Protein AF-A0A7R9AQ95-F1 (afdb_monomer_lite)

InterPro domains:
  IPR021841 Vacuolar protein 14, C-terminal Fig4-binding domain [PF11916] (33-156)
  IPR026825 Vacuole morphology and inheritance protein 14 [PTHR16023] (34-204)

Structure (mmCIF, N/CA/C/O backbone):
data_AF-A0A7R9AQ95-F1
#
_entry.id   AF-A0A7R9AQ95-F1
#
loop_
_atom_site.group_PDB
_atom_site.id
_atom_site.type_symbol
_atom_site.label_atom_id
_atom_site.label_alt_id
_atom_site.label_comp_id
_atom_site.label_asym_id
_atom_site.label_entity_id
_atom_site.label_seq_id
_atom_site.pdbx_PDB_ins_code
_atom_site.Cartn_x
_atom_site.Cartn_y
_atom_site.Cartn_z
_atom_site.occupancy
_atom_site.B_iso_or_equiv
_atom_site.auth_seq_id
_atom_site.auth_comp_id
_atom_site.auth_asym_id
_atom_site.auth_atom_id
_atom_site.pdbx_PDB_model_num
ATOM 1 N N . MET A 1 1 ? 0.439 -67.653 -70.494 1.00 35.06 1 MET A N 1
ATOM 2 C CA . MET A 1 1 ? 1.638 -67.685 -69.635 1.00 35.06 1 MET A CA 1
ATOM 3 C C . MET A 1 1 ? 1.374 -66.758 -68.459 1.00 35.06 1 MET A C 1
ATOM 5 O O . MET A 1 1 ? 1.251 -65.566 -68.694 1.00 35.06 1 MET A O 1
ATOM 9 N N . ASN A 1 2 ? 0.943 -67.270 -67.302 1.00 28.05 2 ASN A N 1
ATOM 10 C CA . ASN A 1 2 ? 1.720 -68.044 -66.307 1.00 28.05 2 ASN A CA 1
ATOM 11 C C . ASN A 1 2 ? 2.581 -67.068 -65.481 1.00 28.05 2 ASN A C 1
ATOM 13 O O . ASN A 1 2 ? 3.357 -66.320 -66.060 1.00 28.05 2 ASN A O 1
ATOM 17 N N . GLU A 1 3 ? 2.260 -66.858 -64.197 1.00 30.23 3 GLU A N 1
ATOM 18 C CA . GLU A 1 3 ? 2.757 -67.652 -63.044 1.00 30.23 3 GLU A CA 1
ATOM 19 C C . GLU A 1 3 ? 4.267 -67.437 -62.819 1.00 30.23 3 GLU A C 1
ATOM 21 O O . GLU A 1 3 ? 5.025 -67.375 -63.774 1.00 30.23 3 GLU A O 1
ATOM 26 N N . HIS A 1 4 ? 4.804 -67.303 -61.605 1.00 33.53 4 HIS A N 1
ATOM 27 C CA . HIS A 1 4 ? 4.476 -67.938 -60.318 1.00 33.53 4 HIS A CA 1
ATOM 28 C C . HIS A 1 4 ? 5.075 -67.029 -59.193 1.00 33.53 4 HIS A C 1
ATOM 30 O O . HIS A 1 4 ? 6.033 -66.307 -59.445 1.00 33.53 4 HIS A O 1
ATOM 36 N N . ARG A 1 5 ? 4.442 -66.865 -58.020 1.00 33.25 5 ARG A N 1
ATOM 37 C CA . ARG A 1 5 ? 4.714 -67.593 -56.750 1.00 33.25 5 ARG A CA 1
ATOM 38 C C . ARG A 1 5 ? 6.066 -67.213 -56.080 1.00 33.25 5 ARG A C 1
ATOM 40 O O . ARG A 1 5 ? 7.098 -67.444 -56.684 1.00 33.25 5 ARG A O 1
ATOM 47 N N . HIS A 1 6 ? 6.123 -66.481 -54.956 1.00 34.41 6 HIS A N 1
ATOM 48 C CA . HIS A 1 6 ? 5.807 -66.792 -53.531 1.00 34.41 6 HIS A CA 1
ATOM 49 C C . HIS A 1 6 ? 7.046 -67.235 -52.716 1.00 34.41 6 HIS A C 1
ATOM 51 O O . HIS A 1 6 ? 8.058 -67.593 -53.304 1.00 34.41 6 HIS A O 1
ATOM 57 N N . ASP A 1 7 ? 6.907 -67.222 -51.379 1.00 36.72 7 ASP A N 1
ATOM 58 C CA . ASP A 1 7 ? 7.830 -67.775 -50.359 1.00 36.72 7 ASP A CA 1
ATOM 59 C C . ASP A 1 7 ? 9.159 -67.000 -50.102 1.00 36.72 7 ASP A C 1
ATOM 61 O O . ASP A 1 7 ? 9.783 -66.486 -51.018 1.00 36.72 7 ASP A O 1
ATOM 65 N N . THR A 1 8 ? 9.675 -66.814 -48.869 1.00 32.84 8 THR A N 1
ATOM 66 C CA . THR A 1 8 ? 9.166 -67.146 -47.514 1.00 32.84 8 THR A CA 1
ATOM 67 C C . THR A 1 8 ? 9.824 -66.272 -46.417 1.00 32.84 8 THR A C 1
ATOM 69 O O . THR A 1 8 ? 11.041 -66.179 -46.367 1.00 32.84 8 THR A O 1
ATOM 72 N N . LYS A 1 9 ? 8.998 -65.711 -45.514 1.00 36.19 9 LYS A N 1
ATOM 73 C CA . LYS A 1 9 ? 8.922 -65.946 -44.041 1.00 36.19 9 LYS A CA 1
ATOM 74 C C . LYS A 1 9 ? 10.164 -65.841 -43.117 1.00 36.19 9 LYS A C 1
ATOM 76 O O . LYS A 1 9 ? 11.248 -66.291 -43.454 1.00 36.19 9 LYS A O 1
ATOM 81 N N . ILE A 1 10 ? 9.849 -65.488 -41.848 1.00 33.38 10 ILE A N 1
ATOM 82 C CA . ILE A 1 10 ? 10.664 -65.418 -40.597 1.00 33.38 10 ILE A CA 1
ATOM 83 C C . ILE A 1 10 ? 11.166 -63.973 -40.327 1.00 33.38 10 ILE A C 1
ATOM 85 O O . ILE A 1 10 ? 11.730 -63.371 -41.227 1.00 33.38 10 ILE A O 1
ATOM 89 N N . LYS A 1 11 ? 10.968 -63.323 -39.156 1.00 32.78 11 LYS A N 1
ATOM 90 C CA . LYS A 1 11 ? 10.371 -63.712 -37.844 1.00 32.78 11 LYS A CA 1
ATOM 91 C C . LYS A 1 11 ? 9.552 -62.553 -37.198 1.00 32.78 11 LYS A C 1
ATOM 93 O O . LYS A 1 11 ? 9.445 -61.476 -37.765 1.00 32.78 11 LYS A O 1
ATOM 98 N N . ASN A 1 12 ? 9.003 -62.801 -36.003 1.00 34.91 12 ASN A N 1
ATOM 99 C CA . ASN A 1 12 ? 8.389 -61.867 -35.025 1.00 34.91 12 ASN A CA 1
ATOM 100 C C . ASN A 1 12 ? 9.253 -61.904 -33.721 1.00 34.91 12 ASN A C 1
ATOM 102 O O . ASN A 1 12 ? 10.120 -62.790 -33.672 1.00 34.91 12 ASN A O 1
ATOM 106 N N . PRO A 1 13 ? 8.998 -61.158 -32.616 1.00 43.50 13 PRO A N 1
ATOM 107 C CA . PRO A 1 13 ? 8.187 -59.942 -32.381 1.00 43.50 13 PRO A CA 1
ATOM 108 C C . PRO A 1 13 ? 8.954 -58.829 -31.593 1.00 43.50 13 PRO A C 1
ATOM 110 O O . PRO A 1 13 ? 10.115 -59.019 -31.257 1.00 43.50 13 PRO A O 1
ATOM 113 N N . GLU A 1 14 ? 8.298 -57.701 -31.253 1.00 29.97 14 GLU A N 1
ATOM 114 C CA . GLU A 1 14 ? 8.258 -57.043 -29.909 1.00 29.97 14 GLU A CA 1
ATOM 115 C C . GLU A 1 14 ? 7.976 -55.517 -29.937 1.00 29.97 14 GLU A C 1
ATOM 117 O O . GLU A 1 14 ? 8.511 -54.780 -30.755 1.00 29.97 14 GLU A O 1
ATOM 122 N N . LYS A 1 15 ? 7.205 -55.056 -28.933 1.00 36.81 15 LYS A N 1
ATOM 123 C CA . LYS A 1 15 ? 7.089 -53.669 -28.415 1.00 36.81 15 LYS A CA 1
ATOM 124 C C . LYS A 1 15 ? 6.504 -52.573 -29.328 1.00 36.81 15 LYS A C 1
ATOM 126 O O . LYS A 1 15 ? 7.183 -51.642 -29.746 1.00 36.81 15 LYS A O 1
ATOM 131 N N . SER A 1 16 ? 5.174 -52.563 -29.405 1.00 32.88 16 SER A N 1
ATOM 132 C CA . SER A 1 16 ? 4.370 -51.336 -29.558 1.00 32.88 16 SER A CA 1
ATOM 133 C C . SER A 1 16 ? 3.097 -51.392 -28.695 1.00 32.88 16 SER A C 1
ATOM 135 O O . SER A 1 16 ? 1.972 -51.328 -29.182 1.00 32.88 16 SER A O 1
ATOM 137 N N . VAL A 1 17 ? 3.278 -51.534 -27.376 1.00 39.31 17 VAL A N 1
ATOM 138 C CA . VAL A 1 17 ? 2.186 -51.467 -26.388 1.00 39.31 17 VAL A CA 1
ATOM 139 C C . VAL A 1 17 ? 2.262 -50.146 -25.620 1.00 39.31 17 VAL A C 1
ATOM 141 O O . VAL A 1 17 ? 3.268 -49.868 -24.981 1.00 39.31 17 VAL A O 1
ATOM 144 N N . SER A 1 18 ? 1.147 -49.409 -25.635 1.00 34.88 18 SER A N 1
ATOM 145 C CA . SER A 1 18 ? 0.828 -48.222 -24.824 1.00 34.88 18 SER A CA 1
ATOM 146 C C . SER A 1 18 ? 1.648 -46.939 -25.052 1.00 34.88 18 SER A C 1
ATOM 148 O O . SER A 1 18 ? 2.773 -46.792 -24.588 1.00 34.88 18 SER A O 1
ATOM 150 N N . ALA A 1 19 ? 0.995 -45.947 -25.671 1.00 36.41 19 ALA A N 1
ATOM 151 C CA . ALA A 1 19 ? 1.404 -44.536 -25.668 1.00 36.41 19 ALA A CA 1
ATOM 152 C C . ALA A 1 19 ? 0.197 -43.577 -25.486 1.00 36.41 19 ALA A C 1
ATOM 154 O O . ALA A 1 19 ? 0.206 -42.451 -25.972 1.00 36.41 19 ALA A O 1
ATOM 155 N N . HIS A 1 20 ? -0.862 -44.023 -24.795 1.00 37.50 20 HIS A N 1
ATOM 156 C CA . HIS A 1 20 ? -2.095 -43.248 -24.572 1.00 37.50 20 HIS A CA 1
ATOM 157 C C . HIS A 1 20 ? -2.616 -43.393 -23.129 1.00 37.50 20 HIS A C 1
ATOM 159 O O . HIS A 1 20 ? -3.675 -43.973 -22.905 1.00 37.50 20 HIS A O 1
ATOM 165 N N . ALA A 1 21 ? -1.869 -42.884 -22.139 1.00 35.78 21 ALA A N 1
ATOM 166 C CA . ALA A 1 21 ? -2.295 -42.926 -20.730 1.00 35.78 21 ALA A CA 1
ATOM 167 C C . ALA A 1 21 ? -1.703 -41.825 -19.812 1.00 35.78 21 ALA A C 1
ATOM 169 O O . ALA A 1 21 ? -1.597 -42.046 -18.608 1.00 35.78 21 ALA A O 1
ATOM 170 N N . SER A 1 22 ? -1.277 -40.658 -20.325 1.00 38.38 22 SER A N 1
ATOM 171 C CA . SER A 1 22 ? -0.562 -39.666 -19.477 1.00 38.38 22 SER A CA 1
ATOM 172 C C . SER A 1 22 ? -0.901 -38.184 -19.689 1.00 38.38 22 SER A C 1
ATOM 174 O O . SER A 1 22 ? -0.364 -37.343 -18.978 1.00 38.38 22 SER A O 1
ATOM 176 N N . THR A 1 23 ? -1.808 -37.826 -20.603 1.00 42.78 23 THR A N 1
ATOM 177 C CA . THR A 1 23 ? -2.083 -36.410 -20.940 1.00 42.78 23 THR A CA 1
ATOM 178 C C . THR A 1 23 ? -3.235 -35.764 -20.154 1.00 42.78 23 THR A C 1
ATOM 180 O O . THR A 1 23 ? -3.533 -34.597 -20.380 1.00 42.78 23 THR A O 1
ATOM 183 N N . HIS A 1 24 ? -3.906 -36.492 -19.250 1.00 41.47 24 HIS A N 1
ATOM 184 C CA . HIS A 1 24 ? -5.100 -35.992 -18.541 1.00 41.47 24 HIS A CA 1
ATOM 185 C C . HIS A 1 24 ? -4.841 -35.570 -17.078 1.00 41.47 24 HIS A C 1
ATOM 187 O O . HIS A 1 24 ? -5.680 -34.906 -16.472 1.00 41.47 24 HIS A O 1
ATOM 193 N N . SER A 1 25 ? -3.689 -35.921 -16.499 1.00 45.53 25 SER A N 1
ATOM 194 C CA . SER A 1 25 ? -3.381 -35.642 -15.085 1.00 45.53 25 SER A CA 1
ATOM 195 C C . SER A 1 25 ? -3.001 -34.178 -14.828 1.00 45.53 25 SER A C 1
ATOM 197 O O . SER A 1 25 ? -3.362 -33.614 -13.801 1.00 45.53 25 SER A O 1
ATOM 199 N N . LEU A 1 26 ? -2.311 -33.546 -15.785 1.00 50.38 26 LEU A N 1
ATOM 200 C CA . LEU A 1 26 ? -1.607 -32.272 -15.581 1.00 50.38 26 LEU A CA 1
ATOM 201 C C . LEU A 1 26 ? -2.522 -31.049 -15.379 1.00 50.38 26 LEU A C 1
ATOM 203 O O . LEU A 1 26 ? -2.099 -30.076 -14.775 1.00 50.38 26 LEU A O 1
ATOM 207 N N . ASN A 1 27 ? -3.783 -31.087 -15.825 1.00 57.41 27 ASN A N 1
ATOM 208 C CA . ASN A 1 27 ? -4.682 -29.925 -15.727 1.00 57.41 27 ASN A CA 1
ATOM 209 C C . ASN A 1 27 ? -5.465 -29.839 -14.401 1.00 57.41 27 ASN A C 1
ATOM 211 O O . ASN A 1 27 ? -6.049 -28.798 -14.105 1.00 57.41 27 ASN A O 1
ATOM 215 N N . PHE A 1 28 ? -5.552 -30.928 -13.628 1.00 54.91 28 PHE A N 1
ATOM 216 C CA . PHE A 1 28 ? -6.387 -30.967 -12.418 1.00 54.91 28 PHE A CA 1
ATOM 217 C C . PHE A 1 28 ? -5.650 -30.426 -11.184 1.00 54.91 28 PHE A C 1
ATOM 219 O O . PHE A 1 28 ? -6.235 -29.710 -10.373 1.00 54.91 28 PHE A O 1
ATOM 226 N N . GLU A 1 29 ? -4.361 -30.739 -11.073 1.00 60.03 29 GLU A N 1
ATOM 227 C CA . GLU A 1 29 ? -3.509 -30.382 -9.934 1.00 60.03 29 GLU A CA 1
ATOM 228 C C . GLU A 1 29 ? -3.174 -28.876 -9.933 1.00 60.03 29 GLU A C 1
ATOM 230 O O . GLU A 1 29 ? -3.346 -28.196 -8.915 1.00 60.03 29 GLU A O 1
ATOM 235 N N . ASP A 1 30 ? -2.866 -28.314 -11.108 1.00 61.62 30 ASP A N 1
ATOM 236 C CA . ASP A 1 30 ? -2.715 -26.866 -11.318 1.00 61.62 30 ASP A CA 1
ATOM 237 C C . ASP A 1 30 ? -4.004 -26.096 -10.970 1.00 61.62 30 ASP A C 1
ATOM 239 O O . ASP A 1 30 ? -3.969 -25.083 -10.266 1.00 61.62 30 ASP A O 1
ATOM 243 N N . TYR A 1 31 ? -5.172 -26.593 -11.401 1.00 63.62 31 TYR A N 1
ATOM 244 C CA . TYR A 1 31 ? -6.465 -25.964 -11.099 1.00 63.62 31 TYR A CA 1
ATOM 245 C C . TYR A 1 31 ? -6.779 -25.963 -9.594 1.00 63.62 31 TYR A C 1
ATOM 247 O O . TYR A 1 31 ? -7.305 -24.979 -9.061 1.00 63.62 31 TYR A O 1
ATOM 255 N N . TYR A 1 32 ? -6.437 -27.047 -8.894 1.00 69.00 32 TYR A N 1
ATOM 256 C CA . TYR A 1 32 ? -6.613 -27.151 -7.448 1.00 69.00 32 TYR A CA 1
ATOM 257 C C . TYR A 1 32 ? -5.719 -26.138 -6.705 1.00 69.00 32 TYR A C 1
ATOM 259 O O . TYR A 1 32 ? -6.215 -25.358 -5.888 1.00 69.00 32 TYR A O 1
ATOM 267 N N . THR A 1 33 ? -4.442 -26.047 -7.090 1.00 76.94 33 THR A N 1
ATOM 268 C CA . THR A 1 33 ? -3.450 -25.120 -6.513 1.00 76.94 33 THR A CA 1
ATOM 269 C C . THR A 1 33 ? -3.825 -23.643 -6.715 1.00 76.94 33 THR A C 1
ATOM 271 O O . THR A 1 33 ? -3.709 -22.829 -5.791 1.00 76.94 33 THR A O 1
ATOM 274 N N . VAL A 1 34 ? -4.356 -23.279 -7.890 1.00 78.38 34 VAL A N 1
ATOM 275 C CA . VAL A 1 34 ? -4.858 -21.916 -8.164 1.00 78.38 34 VAL A CA 1
ATOM 276 C C . VAL A 1 34 ? -6.060 -21.575 -7.275 1.00 78.38 34 VAL A C 1
ATOM 278 O O . VAL A 1 34 ? -6.149 -20.467 -6.740 1.00 78.38 34 VAL A O 1
ATOM 281 N N . LYS A 1 35 ? -6.972 -22.530 -7.052 1.00 79.38 35 LYS A N 1
ATOM 282 C CA . LYS A 1 35 ? -8.151 -22.334 -6.194 1.00 79.38 35 LYS A CA 1
ATOM 283 C C . LYS A 1 35 ? -7.787 -22.179 -4.714 1.00 79.38 35 LYS A C 1
ATOM 285 O O . LYS A 1 35 ? -8.451 -21.422 -4.005 1.00 79.38 35 LYS A O 1
ATOM 290 N N . GLU A 1 36 ? -6.754 -22.868 -4.237 1.00 84.75 36 GLU A N 1
ATOM 291 C CA . GLU A 1 36 ? -6.240 -22.688 -2.873 1.00 84.75 36 GLU A CA 1
ATOM 292 C C . GLU A 1 36 ? -5.503 -21.357 -2.709 1.00 84.75 36 GLU A C 1
ATOM 294 O O . GLU A 1 36 ? -5.765 -20.638 -1.745 1.00 84.75 36 GLU A O 1
ATOM 299 N N . SER A 1 37 ? -4.703 -20.959 -3.702 1.00 85.06 37 SER A N 1
ATOM 300 C CA . SER A 1 37 ? -4.060 -19.638 -3.748 1.00 85.06 37 SER A CA 1
ATOM 301 C C . SER A 1 37 ? -5.080 -18.492 -3.686 1.00 85.06 37 SER A C 1
ATOM 303 O O . SER A 1 37 ? -4.880 -17.529 -2.948 1.00 85.06 37 SER A O 1
ATOM 305 N N . TYR A 1 38 ? -6.221 -18.617 -4.379 1.00 84.19 38 TYR A N 1
ATOM 306 C CA . TYR A 1 38 ? -7.323 -17.653 -4.279 1.00 84.19 38 TYR A CA 1
ATOM 307 C C . TYR A 1 38 ? -7.924 -17.574 -2.865 1.00 84.19 38 TYR A C 1
ATOM 309 O O . TYR A 1 38 ? -8.097 -16.478 -2.329 1.00 84.19 38 TYR A O 1
ATOM 317 N N . LYS A 1 39 ? -8.226 -18.720 -2.237 1.00 88.12 39 LYS A N 1
ATOM 318 C CA . LYS A 1 39 ? -8.759 -18.752 -0.863 1.00 88.12 39 LYS A CA 1
ATOM 319 C C . LYS A 1 39 ? -7.782 -18.128 0.134 1.00 88.12 39 LYS A C 1
ATOM 321 O O . LYS A 1 39 ? -8.209 -17.383 1.012 1.00 88.12 39 LYS A O 1
ATOM 326 N N . LEU A 1 40 ? -6.489 -18.423 -0.013 1.00 90.88 40 LEU A N 1
ATOM 327 C CA . LEU A 1 40 ? -5.431 -17.853 0.815 1.00 90.88 40 LEU A CA 1
ATOM 328 C C . LEU A 1 40 ? -5.354 -16.334 0.633 1.00 90.88 40 LEU A C 1
ATOM 330 O O . LEU A 1 40 ? -5.384 -15.614 1.627 1.00 90.88 40 LEU A O 1
ATOM 334 N N . PHE A 1 41 ? -5.341 -15.845 -0.612 1.00 91.44 41 PHE A N 1
ATOM 335 C CA . PHE A 1 41 ? -5.376 -14.410 -0.901 1.00 91.44 41 PHE A CA 1
ATOM 336 C C . PHE A 1 41 ? -6.593 -13.728 -0.269 1.00 91.44 41 PHE A C 1
ATOM 338 O O . PHE A 1 41 ? -6.430 -12.712 0.397 1.00 91.44 41 PHE A O 1
ATOM 345 N N . ARG A 1 42 ? -7.795 -14.303 -0.416 1.00 91.12 42 ARG A N 1
ATOM 346 C CA . ARG A 1 42 ? -9.025 -13.755 0.173 1.00 91.12 42 ARG A CA 1
ATOM 347 C C . ARG A 1 42 ? -8.955 -13.693 1.703 1.00 91.12 42 ARG A C 1
ATOM 349 O O . ARG A 1 42 ? -9.242 -12.647 2.268 1.00 91.12 42 ARG A O 1
ATOM 356 N N . CYS A 1 43 ? -8.517 -14.767 2.358 1.00 92.88 43 CYS A N 1
ATOM 357 C CA . CYS A 1 43 ? -8.370 -14.829 3.818 1.00 92.88 43 CYS A CA 1
ATOM 358 C C . CYS A 1 43 ? -7.339 -13.813 4.348 1.00 92.88 43 CYS A C 1
ATOM 360 O O . CYS A 1 43 ? -7.589 -13.112 5.333 1.00 92.88 43 CYS A O 1
ATOM 362 N N . LEU A 1 44 ? -6.196 -13.685 3.660 1.00 94.25 44 LEU A N 1
ATOM 363 C CA . LEU A 1 44 ? -5.198 -12.658 3.955 1.00 94.25 44 LEU A CA 1
ATOM 364 C C . LEU A 1 44 ? -5.791 -11.262 3.760 1.00 94.25 44 LEU A C 1
ATOM 366 O O . LEU A 1 44 ? -5.719 -10.450 4.672 1.00 94.25 44 LEU A O 1
ATOM 370 N N . TYR A 1 45 ? -6.438 -10.999 2.626 1.00 94.38 45 TYR A N 1
ATOM 371 C CA . TYR A 1 45 ? -7.038 -9.705 2.317 1.00 94.38 45 TYR A CA 1
ATOM 372 C C . TYR A 1 45 ? -8.101 -9.298 3.349 1.00 94.38 45 TYR A C 1
ATOM 374 O O . TYR A 1 45 ? -8.046 -8.185 3.865 1.00 94.38 45 TYR A O 1
ATOM 382 N N . GLU A 1 46 ? -9.028 -10.191 3.708 1.00 92.94 46 GLU A N 1
ATOM 383 C CA . GLU A 1 46 ? -10.057 -9.944 4.731 1.00 92.94 46 GLU A CA 1
ATOM 384 C C . GLU A 1 46 ? -9.437 -9.615 6.101 1.00 92.94 46 GLU A C 1
ATOM 386 O O . GLU A 1 46 ? -9.900 -8.698 6.779 1.00 92.94 46 GLU A O 1
ATOM 391 N N . SER A 1 47 ? -8.343 -10.291 6.469 1.00 93.88 47 SER A N 1
ATOM 392 C CA . SER A 1 47 ? -7.595 -10.025 7.708 1.00 93.88 47 SER A CA 1
ATOM 393 C C . SER A 1 47 ? -6.794 -8.717 7.649 1.00 93.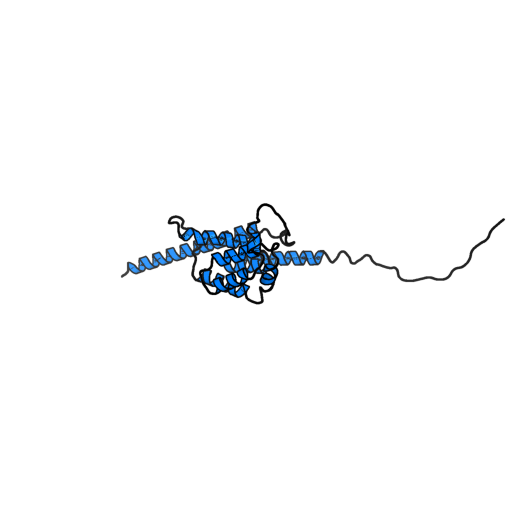88 47 SER A C 1
ATOM 395 O O . SER A 1 47 ? -6.687 -8.001 8.643 1.00 93.88 47 SER A O 1
ATOM 397 N N . TRP A 1 48 ? -6.229 -8.390 6.485 1.00 94.50 48 TRP A N 1
ATOM 398 C CA . TRP A 1 48 ? -5.385 -7.213 6.272 1.00 94.50 48 TRP A CA 1
ATOM 399 C C . TRP A 1 48 ? -6.212 -5.937 6.065 1.00 94.50 48 TRP A C 1
ATOM 401 O O . TRP A 1 48 ? -5.710 -4.864 6.377 1.00 94.50 48 TRP A O 1
ATOM 411 N N . CYS A 1 49 ? -7.498 -6.039 5.688 1.00 92.94 49 CYS A N 1
ATOM 412 C CA . CYS A 1 49 ? -8.461 -4.924 5.598 1.00 92.94 49 CYS A CA 1
ATOM 413 C C . CYS A 1 49 ? -8.558 -4.055 6.862 1.00 92.94 49 CYS A C 1
ATOM 415 O O . CYS A 1 49 ? -9.078 -2.940 6.797 1.00 92.94 49 CYS A O 1
ATOM 417 N N . HIS A 1 50 ? -8.108 -4.567 8.008 1.00 90.31 50 HIS A N 1
ATOM 418 C CA . HIS A 1 50 ? -8.028 -3.837 9.269 1.00 90.31 50 HIS A CA 1
ATOM 419 C C . HIS A 1 50 ? -6.950 -2.733 9.274 1.00 90.31 50 HIS A C 1
ATOM 421 O O . HIS A 1 50 ? -7.088 -1.770 10.026 1.00 90.31 50 HIS A O 1
ATOM 427 N N . ASP A 1 51 ? -5.937 -2.810 8.402 1.00 90.38 51 ASP A N 1
ATOM 428 C CA . ASP A 1 51 ? -4.998 -1.718 8.118 1.00 90.38 51 ASP A CA 1
ATOM 429 C C . ASP A 1 51 ? -5.015 -1.356 6.613 1.00 90.38 51 ASP A C 1
ATOM 431 O O . ASP A 1 51 ? -4.700 -2.196 5.757 1.00 90.38 51 ASP A O 1
ATOM 435 N N . PRO A 1 52 ? -5.356 -0.104 6.248 1.00 90.50 52 PRO A N 1
ATOM 436 C CA . PRO A 1 52 ? -5.324 0.339 4.857 1.00 90.50 52 PRO A CA 1
ATOM 437 C C . PRO A 1 52 ? -3.944 0.221 4.202 1.00 90.50 52 PRO A C 1
ATOM 439 O O . PRO A 1 52 ? -3.874 -0.094 3.012 1.00 90.50 52 PRO A O 1
ATOM 442 N N . VAL A 1 53 ? -2.851 0.441 4.939 1.00 92.81 53 VAL A N 1
ATOM 443 C CA . VAL A 1 53 ? -1.508 0.438 4.345 1.00 92.81 53 VAL A CA 1
ATOM 444 C C . VAL A 1 53 ? -1.029 -0.988 4.089 1.00 92.81 53 VAL A C 1
ATOM 446 O O . VAL A 1 53 ? -0.581 -1.282 2.978 1.00 92.81 53 VAL A O 1
ATOM 449 N N . ALA A 1 54 ? -1.222 -1.904 5.042 1.00 94.44 54 ALA A N 1
ATOM 450 C CA . ALA A 1 54 ? -1.035 -3.334 4.823 1.00 94.44 54 ALA A CA 1
ATOM 451 C C . ALA A 1 54 ? -1.856 -3.833 3.624 1.00 94.44 54 ALA A C 1
ATOM 453 O O . ALA A 1 54 ? -1.307 -4.505 2.751 1.00 94.44 54 ALA A O 1
ATOM 454 N N . THR A 1 55 ? -3.141 -3.471 3.513 1.00 94.50 55 THR A N 1
ATOM 455 C CA . THR A 1 55 ? -3.988 -3.908 2.383 1.00 94.50 55 THR A CA 1
ATOM 456 C C . THR A 1 55 ? -3.388 -3.495 1.030 1.00 94.50 55 THR A C 1
ATOM 458 O O . THR A 1 55 ? -3.312 -4.314 0.111 1.00 94.50 55 THR A O 1
ATOM 461 N N . VAL A 1 56 ? -2.880 -2.262 0.909 1.00 94.19 56 VAL A N 1
ATOM 462 C CA . VAL A 1 56 ? -2.155 -1.808 -0.293 1.00 94.19 56 VAL A CA 1
ATOM 463 C C . VAL A 1 56 ? -0.858 -2.600 -0.496 1.00 94.19 56 VAL A C 1
ATOM 465 O O . VAL A 1 56 ? -0.591 -3.043 -1.614 1.00 94.19 56 VAL A O 1
ATOM 468 N N . ALA A 1 57 ? -0.084 -2.847 0.565 1.00 94.69 57 ALA A N 1
ATOM 469 C CA . ALA A 1 57 ? 1.143 -3.644 0.511 1.00 94.69 57 ALA A CA 1
ATOM 470 C C . ALA A 1 57 ? 0.896 -5.077 0.001 1.00 94.69 57 ALA A C 1
ATOM 472 O O . ALA A 1 57 ? 1.662 -5.571 -0.823 1.00 94.69 57 ALA A O 1
ATOM 473 N N . LEU A 1 58 ? -0.197 -5.722 0.423 1.00 94.50 58 LEU A N 1
ATOM 474 C CA . LEU A 1 58 ? -0.621 -7.038 -0.068 1.00 94.50 58 LEU A CA 1
ATOM 475 C C . LEU A 1 58 ? -0.979 -7.001 -1.559 1.00 94.50 58 LEU A C 1
ATOM 477 O O . LEU A 1 58 ? -0.618 -7.913 -2.303 1.00 94.50 58 LEU A O 1
ATOM 481 N N . CYS A 1 59 ? -1.661 -5.951 -2.019 1.00 93.19 59 CYS A N 1
ATOM 482 C CA . CYS A 1 59 ? -2.020 -5.803 -3.432 1.00 93.19 59 CYS A CA 1
ATOM 483 C C . CYS A 1 59 ? -0.784 -5.572 -4.313 1.00 93.19 59 CYS A C 1
ATOM 485 O O . CYS A 1 59 ? -0.692 -6.153 -5.391 1.00 93.19 59 CYS A O 1
ATOM 487 N N . LEU A 1 60 ? 0.197 -4.802 -3.828 1.00 92.00 60 LEU A N 1
ATOM 488 C CA . LEU A 1 60 ? 1.508 -4.669 -4.468 1.00 92.00 60 LEU A CA 1
ATOM 489 C C . LEU A 1 60 ? 2.275 -6.004 -4.469 1.00 92.00 60 LEU A C 1
ATOM 491 O O . LEU A 1 60 ? 2.839 -6.380 -5.496 1.00 92.00 60 LEU A O 1
ATOM 495 N N . LEU A 1 61 ? 2.261 -6.745 -3.351 1.00 91.88 61 LEU A N 1
ATOM 496 C CA . LEU A 1 61 ? 2.935 -8.044 -3.204 1.00 91.88 61 LEU A CA 1
ATOM 497 C C . LEU A 1 61 ? 2.395 -9.101 -4.178 1.00 91.88 61 LEU A C 1
ATOM 499 O O . LEU A 1 61 ? 3.132 -9.951 -4.663 1.00 91.88 61 LEU A O 1
ATOM 503 N N . THR A 1 62 ? 1.097 -9.032 -4.464 1.00 90.56 62 THR A N 1
ATOM 504 C CA . THR A 1 62 ? 0.361 -9.995 -5.297 1.00 90.56 62 THR A CA 1
ATOM 505 C C . THR A 1 62 ? 0.133 -9.516 -6.732 1.00 90.56 62 THR A C 1
ATOM 507 O O . THR A 1 62 ? -0.653 -10.116 -7.458 1.00 90.56 62 THR A O 1
ATOM 510 N N . GLN A 1 63 ? 0.825 -8.448 -7.144 1.00 90.00 63 GLN A N 1
ATOM 511 C CA . GLN A 1 63 ? 0.792 -7.866 -8.493 1.00 90.00 63 GLN A CA 1
ATOM 512 C C . GLN A 1 63 ? -0.586 -7.340 -8.952 1.00 90.00 63 GLN A C 1
ATOM 514 O O . GLN A 1 63 ? -0.838 -7.119 -10.137 1.00 90.00 63 GLN A O 1
ATOM 519 N N . ASN A 1 64 ? -1.488 -7.072 -8.006 1.00 90.19 64 ASN A N 1
ATOM 520 C CA . ASN A 1 64 ? -2.849 -6.599 -8.257 1.00 90.19 64 ASN A CA 1
ATOM 521 C C . ASN A 1 64 ? -2.898 -5.062 -8.338 1.00 90.19 64 ASN A C 1
ATOM 523 O O . ASN A 1 64 ? -3.566 -4.390 -7.549 1.00 90.19 64 ASN A O 1
ATOM 527 N N . TYR A 1 65 ? -2.156 -4.485 -9.290 1.00 90.50 65 TYR A N 1
ATOM 528 C CA . TYR A 1 65 ? -1.904 -3.038 -9.342 1.00 90.50 65 TYR A CA 1
ATOM 529 C C . TYR A 1 65 ? -3.135 -2.176 -9.627 1.00 90.50 65 TYR A C 1
ATOM 531 O O . TYR A 1 65 ? -3.202 -1.058 -9.116 1.00 90.50 65 TYR A O 1
ATOM 539 N N . SER A 1 66 ? -4.118 -2.666 -10.396 1.00 88.50 66 SER A N 1
ATOM 540 C CA . SER A 1 66 ? -5.376 -1.926 -10.585 1.00 88.50 66 SER A CA 1
ATOM 541 C C . SER A 1 66 ? -6.117 -1.779 -9.256 1.00 88.50 66 SER A C 1
ATOM 543 O O . SER A 1 66 ? -6.464 -0.670 -8.863 1.00 88.50 66 SER A O 1
ATOM 545 N N . HIS A 1 67 ? -6.247 -2.872 -8.500 1.00 90.25 67 HIS A N 1
ATOM 546 C CA . HIS A 1 67 ? -6.897 -2.850 -7.189 1.00 90.25 67 HIS A CA 1
ATOM 547 C C . HIS A 1 67 ? -6.116 -2.016 -6.163 1.00 90.25 67 HIS A C 1
ATOM 549 O O . HIS A 1 67 ? -6.708 -1.256 -5.403 1.00 90.25 67 HIS A O 1
ATOM 555 N N . ALA A 1 68 ? -4.777 -2.067 -6.190 1.00 92.25 68 ALA A N 1
ATOM 556 C CA . ALA A 1 68 ? -3.937 -1.176 -5.384 1.00 92.25 68 ALA A CA 1
ATOM 557 C C . ALA A 1 68 ? -4.197 0.308 -5.713 1.00 92.25 68 ALA A C 1
ATOM 559 O O . ALA A 1 68 ? -4.335 1.128 -4.805 1.00 92.25 68 ALA A O 1
ATOM 560 N N . CYS A 1 69 ? -4.315 0.651 -7.002 1.00 88.50 69 CYS A N 1
ATOM 561 C CA . CYS A 1 69 ? -4.705 1.985 -7.460 1.00 88.50 69 CYS A CA 1
ATOM 562 C C . CYS A 1 69 ? -6.064 2.426 -6.914 1.00 88.50 69 CYS A C 1
ATOM 564 O O . CYS A 1 69 ? -6.192 3.567 -6.472 1.00 88.50 69 CYS A O 1
ATOM 566 N N . ASP A 1 70 ? -7.066 1.551 -6.952 1.00 89.12 70 ASP A N 1
ATOM 567 C CA . ASP A 1 70 ? -8.416 1.878 -6.497 1.00 89.12 70 ASP A CA 1
ATOM 568 C C . ASP A 1 70 ? -8.488 2.014 -4.971 1.00 89.12 70 ASP A C 1
ATOM 570 O O . ASP A 1 70 ? -9.059 2.987 -4.478 1.00 89.12 70 ASP A O 1
ATOM 574 N N . LEU A 1 71 ? -7.784 1.164 -4.217 1.00 89.75 71 LEU A N 1
ATOM 575 C CA . LEU A 1 71 ? -7.586 1.342 -2.775 1.00 89.75 71 LEU A CA 1
ATOM 576 C C . LEU A 1 71 ? -6.955 2.706 -2.457 1.00 89.75 71 LEU A C 1
ATOM 578 O O . LEU A 1 71 ? -7.543 3.493 -1.716 1.00 89.75 71 LEU A O 1
ATOM 582 N N . ILE A 1 72 ? -5.818 3.048 -3.072 1.00 89.12 72 ILE A N 1
ATOM 583 C CA . ILE A 1 72 ? -5.149 4.348 -2.868 1.00 89.12 72 ILE A CA 1
ATOM 584 C C . ILE A 1 72 ? -6.069 5.515 -3.270 1.00 89.12 72 ILE A C 1
ATOM 586 O O . ILE A 1 72 ? -6.135 6.530 -2.572 1.00 89.12 72 ILE A O 1
ATOM 590 N N . ARG A 1 73 ? -6.851 5.357 -4.345 1.00 84.62 73 ARG A N 1
ATOM 591 C CA . ARG A 1 73 ? -7.867 6.327 -4.767 1.00 84.62 73 ARG A CA 1
ATOM 592 C C . ARG A 1 73 ? -9.010 6.464 -3.761 1.00 84.62 73 ARG A C 1
ATOM 594 O O . ARG A 1 73 ? -9.550 7.557 -3.677 1.00 84.62 73 ARG A O 1
ATOM 601 N N . THR A 1 74 ? -9.374 5.442 -2.982 1.00 81.12 74 THR A N 1
ATOM 602 C CA . THR A 1 74 ? -10.340 5.603 -1.872 1.00 81.12 74 THR A CA 1
ATOM 603 C C . THR A 1 74 ? -9.729 6.287 -0.645 1.00 81.12 74 THR A C 1
ATOM 605 O O . THR A 1 74 ? -10.416 7.057 0.025 1.00 81.12 74 THR A O 1
ATOM 608 N N . LEU A 1 75 ? -8.427 6.104 -0.392 1.00 76.62 75 LEU A N 1
ATOM 609 C CA . LEU A 1 75 ? -7.705 6.780 0.697 1.00 76.62 75 LEU A CA 1
ATOM 610 C C . LEU A 1 75 ? -7.523 8.291 0.444 1.00 76.62 75 LEU A C 1
ATOM 612 O O . LEU A 1 75 ? -7.523 9.090 1.380 1.00 76.62 75 LEU A O 1
ATOM 616 N N . TYR A 1 76 ? -7.416 8.713 -0.817 1.00 68.75 76 TYR A N 1
ATOM 617 C CA . T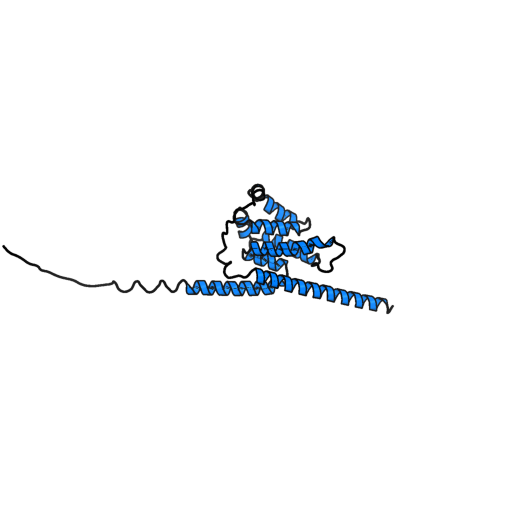YR A 1 76 ? -7.119 10.104 -1.177 1.00 68.75 76 TYR A CA 1
ATOM 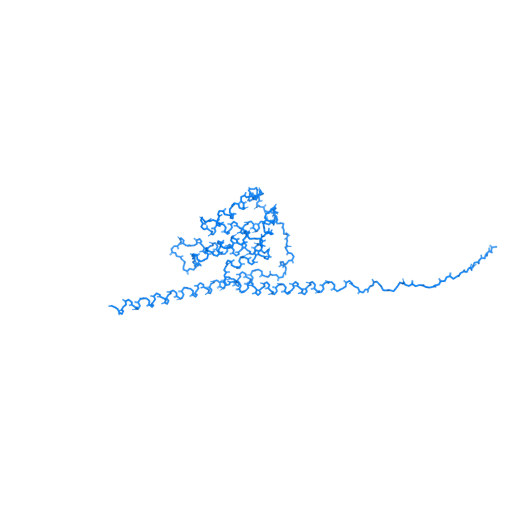618 C C . TYR A 1 76 ? -8.258 11.126 -0.902 1.00 68.75 76 TYR A C 1
ATOM 620 O O . TYR A 1 76 ? -7.975 12.188 -0.344 1.00 68.75 76 TYR A O 1
ATOM 628 N N . PRO A 1 77 ? -9.553 10.858 -1.179 1.00 59.16 77 PRO A N 1
ATOM 629 C CA . PRO A 1 77 ? -10.667 11.709 -0.750 1.00 59.16 77 PRO A CA 1
ATOM 630 C C . PRO A 1 77 ? -10.787 11.843 0.770 1.00 59.16 77 PRO A C 1
ATOM 632 O O . PRO A 1 77 ? -11.166 12.913 1.250 1.00 59.16 77 PRO A O 1
ATOM 635 N N . LEU A 1 78 ? -10.441 10.790 1.522 1.00 52.72 78 LEU A N 1
ATOM 636 C CA . LEU A 1 78 ? -10.399 10.820 2.988 1.00 52.72 78 LEU A CA 1
ATOM 637 C C . LEU A 1 78 ? -9.297 11.777 3.482 1.00 52.72 78 LEU A C 1
ATOM 639 O O . LEU A 1 78 ? -9.512 12.516 4.439 1.00 52.72 78 LEU A O 1
ATOM 643 N N . PHE A 1 79 ? -8.165 11.838 2.773 1.00 52.41 79 PHE A N 1
ATOM 644 C CA . PHE A 1 79 ? -7.076 12.789 3.017 1.00 52.41 79 PHE A CA 1
ATOM 645 C C . PHE A 1 79 ? -7.444 14.240 2.626 1.00 52.41 79 PHE A C 1
ATOM 647 O O . PHE A 1 79 ? -7.214 15.168 3.404 1.00 52.41 79 PHE A O 1
ATOM 654 N N . LEU A 1 80 ? -8.049 14.461 1.449 1.00 49.38 80 LEU A N 1
ATOM 655 C CA . LEU A 1 80 ? -8.327 15.810 0.925 1.00 49.38 80 LEU A CA 1
ATOM 656 C C . LEU A 1 80 ? -9.529 16.534 1.555 1.00 49.38 80 LEU A C 1
ATOM 658 O O . LEU A 1 80 ? -9.525 17.767 1.599 1.00 49.38 80 LEU A O 1
ATOM 662 N N . LYS A 1 81 ? -10.562 15.829 2.044 1.00 47.41 81 LYS A N 1
ATOM 663 C CA . LYS A 1 81 ? -11.778 16.484 2.583 1.00 47.41 81 LYS A CA 1
ATOM 664 C C . LYS A 1 81 ? -11.549 17.312 3.858 1.00 47.41 81 LYS A C 1
ATOM 666 O O . LYS A 1 81 ? -12.431 18.082 4.232 1.00 47.41 81 LYS A O 1
ATOM 671 N N . LYS A 1 82 ? -10.361 17.225 4.469 1.00 44.03 82 LYS A N 1
ATOM 672 C CA . LYS A 1 82 ? -9.962 17.894 5.722 1.00 44.03 82 LYS A CA 1
ATOM 673 C C . LYS A 1 82 ? -10.123 19.428 5.731 1.00 44.03 82 LYS A C 1
ATOM 675 O O . LYS A 1 82 ? -10.149 20.018 6.804 1.00 44.03 82 LYS A O 1
ATOM 680 N N . ASN A 1 83 ? -10.241 20.072 4.565 1.00 44.47 83 ASN A N 1
ATOM 681 C CA . ASN A 1 83 ? -10.371 21.532 4.432 1.00 44.47 83 ASN A CA 1
ATOM 682 C C . ASN A 1 83 ? -11.815 22.041 4.220 1.00 44.47 83 ASN A C 1
ATOM 684 O O . ASN A 1 83 ? -12.002 23.238 4.014 1.00 44.47 83 ASN A O 1
ATOM 688 N N . SER A 1 84 ? -12.838 21.175 4.254 1.00 41.47 84 SER A N 1
ATOM 689 C CA . SER A 1 84 ? -14.245 21.608 4.217 1.00 41.47 84 SER A CA 1
ATOM 690 C C . SER A 1 84 ? -14.849 21.607 5.628 1.00 41.47 84 SER A C 1
ATOM 692 O O . SER A 1 84 ? -14.800 20.568 6.286 1.00 41.47 84 SER A O 1
ATOM 694 N N . PRO A 1 85 ? -15.473 22.704 6.104 1.00 44.19 85 PRO A N 1
ATOM 695 C CA . PRO A 1 85 ? -16.003 22.797 7.469 1.00 44.19 85 PRO A CA 1
ATOM 696 C C . PRO A 1 85 ? -17.269 21.956 7.730 1.00 44.19 85 PRO A C 1
ATOM 698 O O . PRO A 1 85 ? -17.829 22.032 8.820 1.00 44.19 85 PRO A O 1
ATOM 701 N N . VAL A 1 86 ? -17.747 21.171 6.753 1.00 42.09 86 VAL A N 1
ATOM 702 C CA . VAL A 1 86 ? -18.958 20.340 6.871 1.00 42.09 86 VAL A CA 1
ATOM 703 C C . VAL A 1 86 ? -18.750 18.973 6.201 1.00 42.09 86 VAL A C 1
ATOM 705 O O . VAL A 1 86 ? -19.088 18.803 5.031 1.00 42.09 86 VAL A O 1
ATOM 708 N N . HIS A 1 87 ? -18.184 18.002 6.932 1.00 41.75 87 HIS A N 1
ATOM 709 C CA . HIS A 1 87 ? -18.486 16.559 6.818 1.00 41.75 87 HIS A CA 1
ATOM 710 C C . HIS A 1 87 ? -17.717 15.737 7.879 1.00 41.75 87 HIS A C 1
ATOM 712 O O . HIS A 1 87 ? -16.517 15.510 7.743 1.00 41.75 87 HIS A O 1
ATOM 718 N N . ASP A 1 88 ? -18.420 15.241 8.900 1.00 44.94 88 ASP A N 1
ATOM 719 C CA . ASP A 1 88 ? -17.883 14.400 9.988 1.00 44.94 88 ASP A CA 1
ATOM 720 C C . ASP A 1 88 ? -17.767 12.918 9.569 1.00 44.94 88 ASP A C 1
ATOM 722 O O . ASP A 1 88 ? -18.481 12.047 10.058 1.00 44.94 88 ASP A O 1
ATOM 726 N N . GLY A 1 89 ? -16.940 12.645 8.557 1.00 50.75 89 GLY A N 1
ATOM 727 C CA . GLY A 1 89 ? -16.868 11.324 7.917 1.00 50.75 89 GLY A CA 1
ATOM 728 C C . GLY A 1 89 ? -15.617 11.137 7.066 1.00 50.75 89 GLY A C 1
ATOM 729 O O . GLY A 1 89 ? -15.704 10.835 5.876 1.00 50.75 89 GLY A O 1
ATOM 730 N N . SER A 1 90 ? -14.447 11.399 7.647 1.00 49.78 90 SER A N 1
ATOM 731 C CA . SER A 1 90 ? -13.149 11.176 7.003 1.00 49.78 90 SER A CA 1
ATOM 732 C C . SER A 1 90 ? -12.213 10.418 7.933 1.00 49.78 90 SER A C 1
ATOM 734 O O . SER A 1 90 ? -12.039 10.812 9.090 1.00 49.78 90 SER A O 1
ATOM 736 N N . LEU A 1 91 ? -11.561 9.376 7.408 1.00 55.94 91 LEU A N 1
ATOM 737 C CA . LEU A 1 91 ? -10.474 8.669 8.080 1.00 55.94 91 LEU A CA 1
ATOM 738 C C . LEU A 1 91 ? -9.384 9.681 8.447 1.00 55.94 91 LEU A C 1
ATOM 740 O O . LEU A 1 91 ? -8.692 10.215 7.583 1.00 55.94 91 LEU A O 1
ATOM 744 N N . GLU A 1 92 ? -9.271 9.984 9.737 1.00 60.28 92 GLU A N 1
ATOM 745 C CA . GLU A 1 92 ? -8.338 11.000 10.200 1.00 60.28 92 GLU A CA 1
ATOM 746 C C . GLU A 1 92 ? -6.899 10.576 9.914 1.00 60.28 92 GLU A C 1
ATOM 748 O O . GLU A 1 92 ? -6.434 9.555 10.424 1.00 60.28 92 GLU A O 1
ATOM 753 N N . VAL A 1 93 ? -6.195 11.413 9.150 1.00 66.56 93 VAL A N 1
ATOM 754 C CA . VAL A 1 93 ? -4.759 11.299 8.887 1.00 66.56 93 VAL A CA 1
ATOM 755 C C . VAL A 1 93 ? -3.997 11.448 10.207 1.00 66.56 93 VAL A C 1
ATOM 757 O O . VAL A 1 93 ? -3.710 12.570 10.637 1.00 66.56 93 VAL A O 1
ATOM 760 N N . THR A 1 94 ? -3.697 10.324 10.863 1.00 75.06 94 THR A N 1
ATOM 761 C CA . THR A 1 94 ? -2.827 10.285 12.044 1.00 75.06 94 THR A CA 1
ATOM 762 C C . THR A 1 94 ? -1.362 10.151 11.651 1.00 75.06 94 THR A C 1
ATOM 764 O O . THR A 1 94 ? -1.023 9.721 10.547 1.00 75.06 94 THR A O 1
ATOM 767 N N . VAL A 1 95 ? -0.478 10.498 12.589 1.00 80.88 95 VAL A N 1
ATOM 768 C CA . VAL A 1 95 ? 0.968 10.276 12.455 1.00 80.88 95 VAL A CA 1
ATOM 769 C C . VAL A 1 95 ? 1.271 8.789 12.255 1.00 80.88 95 VAL A C 1
ATOM 771 O O . VAL A 1 95 ? 2.148 8.457 11.464 1.00 80.88 95 VAL A O 1
ATOM 774 N N . ASP A 1 96 ? 0.506 7.899 12.894 1.00 84.88 96 ASP A N 1
ATOM 775 C CA . ASP A 1 96 ? 0.649 6.444 12.753 1.00 84.88 96 ASP A CA 1
ATOM 776 C C . ASP A 1 96 ? 0.398 6.002 11.306 1.00 84.88 96 ASP A C 1
ATOM 778 O O . ASP A 1 96 ? 1.232 5.324 10.720 1.00 84.88 96 ASP A O 1
ATOM 782 N N . PHE A 1 97 ? -0.692 6.466 10.681 1.00 85.94 97 PHE A N 1
ATOM 783 C CA . PHE A 1 97 ? -1.000 6.154 9.280 1.00 85.94 97 PHE A CA 1
ATOM 784 C C . PHE A 1 97 ? 0.099 6.642 8.323 1.00 85.94 97 PHE A C 1
ATOM 786 O O . PHE A 1 97 ? 0.532 5.898 7.447 1.00 85.94 97 PHE A O 1
ATOM 793 N N . LEU A 1 98 ? 0.606 7.865 8.518 1.00 87.12 98 LEU A N 1
ATOM 794 C CA . LEU A 1 98 ? 1.722 8.386 7.717 1.00 87.12 98 LEU A CA 1
ATOM 795 C C . LEU A 1 98 ? 3.021 7.597 7.948 1.00 87.12 98 LEU A C 1
ATOM 797 O O . LEU A 1 98 ? 3.796 7.409 7.014 1.00 87.12 98 LEU A O 1
ATOM 801 N N . THR A 1 99 ? 3.230 7.100 9.168 1.00 89.62 99 THR A N 1
ATOM 802 C CA . THR A 1 99 ? 4.371 6.253 9.542 1.00 89.62 99 THR A CA 1
ATOM 803 C C . THR A 1 99 ? 4.277 4.868 8.899 1.00 89.62 99 THR A C 1
ATOM 805 O O . THR A 1 99 ? 5.294 4.345 8.449 1.00 89.62 99 THR A O 1
ATOM 808 N N . GLU A 1 100 ? 3.081 4.283 8.784 1.00 92.19 100 GLU A N 1
ATOM 809 C CA . GLU A 1 100 ? 2.891 3.047 8.016 1.00 92.19 100 GLU A CA 1
ATOM 810 C C . GLU A 1 100 ? 3.148 3.261 6.516 1.00 92.19 100 GLU A C 1
ATOM 812 O O . GLU A 1 100 ? 3.794 2.415 5.898 1.00 92.19 100 GLU A O 1
ATOM 817 N N . ILE A 1 101 ? 2.748 4.395 5.917 1.00 91.50 101 ILE A N 1
ATOM 818 C CA . ILE A 1 101 ? 3.107 4.687 4.511 1.00 91.50 101 ILE A CA 1
ATOM 819 C C . ILE A 1 101 ? 4.630 4.855 4.355 1.00 91.50 101 ILE A C 1
ATOM 821 O O . ILE A 1 101 ? 5.201 4.337 3.395 1.00 91.50 101 ILE A O 1
ATOM 825 N N . ASP A 1 102 ? 5.308 5.523 5.294 1.00 91.88 102 ASP A N 1
ATOM 826 C CA . ASP A 1 102 ? 6.773 5.659 5.283 1.00 91.88 102 ASP A CA 1
ATOM 827 C C . ASP A 1 102 ? 7.457 4.274 5.336 1.00 91.88 102 ASP A C 1
ATOM 829 O O . ASP A 1 102 ? 8.288 3.955 4.481 1.00 91.88 102 ASP A O 1
ATOM 833 N N . LYS A 1 103 ? 7.003 3.383 6.234 1.00 93.25 103 LYS A N 1
ATOM 834 C CA . LYS A 1 103 ? 7.426 1.970 6.286 1.00 93.25 103 LYS A CA 1
ATOM 835 C C . LYS A 1 103 ? 7.128 1.210 4.991 1.00 93.25 103 LYS A C 1
ATOM 837 O O . LYS A 1 103 ? 7.970 0.427 4.556 1.00 93.25 103 LYS A O 1
ATOM 842 N N . LEU A 1 104 ? 5.975 1.427 4.353 1.00 94.69 104 LEU A N 1
ATOM 843 C CA . LEU A 1 104 ? 5.648 0.806 3.065 1.00 94.69 104 LEU A CA 1
ATOM 844 C C . LEU A 1 104 ? 6.623 1.254 1.969 1.00 94.69 104 LEU A C 1
ATOM 846 O O . LEU A 1 104 ? 7.059 0.426 1.175 1.00 94.69 104 LEU A O 1
ATOM 850 N N . VAL A 1 105 ? 7.039 2.521 1.941 1.00 93.75 105 VAL A N 1
ATOM 851 C CA . VAL A 1 105 ? 8.074 2.974 0.996 1.00 93.75 105 VAL A CA 1
ATOM 852 C C . VAL A 1 105 ? 9.435 2.350 1.298 1.00 93.75 105 VAL A C 1
ATOM 854 O O . VAL A 1 105 ? 10.096 1.870 0.378 1.00 93.75 105 VAL A O 1
ATOM 857 N N . GLN A 1 106 ? 9.840 2.275 2.569 1.00 92.44 106 GLN A N 1
ATOM 858 C CA . GLN A 1 106 ? 11.060 1.554 2.958 1.00 92.44 106 GLN A CA 1
ATOM 859 C C . GLN A 1 106 ? 10.999 0.075 2.527 1.00 92.44 106 GLN A C 1
ATOM 861 O O . GLN A 1 106 ? 11.988 -0.489 2.057 1.00 92.44 106 GLN A O 1
ATOM 866 N N . LEU A 1 107 ? 9.819 -0.543 2.616 1.00 93.25 107 LEU A N 1
ATOM 867 C CA . LEU A 1 107 ? 9.568 -1.908 2.167 1.00 93.25 107 LEU A CA 1
ATOM 868 C C . LEU A 1 107 ? 9.595 -2.034 0.629 1.00 93.25 107 LEU A C 1
ATOM 870 O O . LEU A 1 107 ? 10.153 -3.003 0.123 1.00 93.25 107 LEU A O 1
ATOM 874 N N . ILE A 1 108 ? 9.107 -1.043 -0.124 1.00 91.69 108 ILE A N 1
ATOM 875 C CA . ILE A 1 108 ? 9.233 -0.979 -1.595 1.00 91.69 108 ILE A CA 1
ATOM 876 C C . ILE A 1 108 ? 10.706 -0.892 -2.036 1.00 91.69 108 ILE A C 1
ATOM 878 O O . ILE A 1 108 ? 11.045 -1.392 -3.112 1.00 91.69 108 ILE A O 1
ATOM 882 N N . GLU A 1 109 ? 11.605 -0.349 -1.207 1.00 90.06 109 GLU A N 1
ATOM 883 C CA . GLU A 1 109 ? 13.065 -0.363 -1.425 1.00 90.06 109 GLU A CA 1
ATOM 884 C C . GLU A 1 109 ? 13.778 -1.627 -0.881 1.00 90.06 109 GLU A C 1
ATOM 886 O O . GLU A 1 109 ? 14.909 -1.927 -1.277 1.00 90.06 109 GLU A O 1
ATOM 891 N N . SER A 1 110 ? 13.105 -2.454 -0.072 1.00 92.44 110 SER A N 1
ATOM 892 C CA . SER A 1 110 ? 13.614 -3.751 0.413 1.00 92.44 110 SER A CA 1
ATOM 893 C C . SER A 1 110 ? 13.740 -4.792 -0.715 1.00 92.44 110 SER A C 1
ATOM 895 O O . SER A 1 110 ? 12.920 -4.790 -1.636 1.00 92.44 110 SER A O 1
ATOM 897 N N . PRO A 1 111 ? 14.705 -5.738 -0.679 1.00 90.12 111 PRO A N 1
ATOM 898 C CA . PRO A 1 111 ? 14.855 -6.774 -1.708 1.00 90.12 111 PRO A CA 1
ATOM 899 C C . PRO A 1 111 ? 13.586 -7.581 -2.030 1.00 90.12 111 PRO A C 1
ATOM 901 O O . PRO A 1 111 ? 13.439 -8.032 -3.166 1.00 90.12 111 PRO A O 1
ATOM 904 N N . ILE A 1 112 ? 12.652 -7.703 -1.077 1.00 90.38 112 ILE A N 1
ATOM 905 C CA . ILE A 1 112 ? 11.338 -8.352 -1.250 1.00 90.38 112 ILE A CA 1
ATOM 906 C C . ILE A 1 112 ? 10.586 -7.783 -2.465 1.00 90.38 112 ILE A C 1
ATOM 908 O O . ILE A 1 112 ? 10.005 -8.535 -3.239 1.00 90.38 112 ILE A O 1
ATOM 912 N N . PHE A 1 113 ? 10.664 -6.468 -2.679 1.00 89.56 113 PHE A N 1
ATOM 913 C CA . PHE A 1 113 ? 9.974 -5.751 -3.752 1.00 89.56 113 PHE A CA 1
ATOM 914 C C . PHE A 1 113 ? 10.885 -5.409 -4.946 1.00 89.56 113 PHE A C 1
ATOM 916 O O . PHE A 1 113 ? 10.589 -4.508 -5.731 1.00 89.56 113 PHE A O 1
ATOM 923 N N . THR A 1 114 ? 11.993 -6.140 -5.133 1.00 88.44 114 THR A N 1
ATOM 924 C CA . THR A 1 114 ? 12.887 -5.943 -6.295 1.00 88.44 114 THR A CA 1
ATOM 925 C C . THR A 1 114 ? 12.146 -6.117 -7.622 1.00 88.44 114 THR A C 1
ATOM 927 O O . THR A 1 114 ? 12.396 -5.357 -8.556 1.00 88.44 114 THR A O 1
ATOM 930 N N . TYR A 1 115 ? 11.199 -7.060 -7.697 1.00 89.25 115 TYR A N 1
ATOM 931 C CA . TYR A 1 115 ? 10.409 -7.309 -8.905 1.00 89.25 115 TYR A CA 1
ATOM 932 C C . TYR A 1 115 ? 9.578 -6.079 -9.320 1.00 89.25 115 TYR A C 1
ATOM 934 O O . TYR A 1 115 ? 9.589 -5.742 -10.499 1.00 89.25 115 TYR A O 1
ATOM 942 N N . LEU A 1 116 ? 8.999 -5.310 -8.378 1.00 86.81 116 LEU A N 1
ATOM 943 C CA . LEU A 1 116 ? 8.309 -4.049 -8.706 1.00 86.81 116 LEU A CA 1
ATOM 944 C C . LEU A 1 116 ? 9.224 -3.064 -9.424 1.00 86.81 116 LEU A C 1
ATOM 946 O O . LEU A 1 116 ? 8.791 -2.382 -10.343 1.00 86.81 116 LEU A O 1
ATOM 950 N N . ARG A 1 117 ? 10.494 -2.966 -9.013 1.00 84.06 117 ARG A N 1
ATOM 951 C CA . ARG A 1 117 ? 11.450 -2.029 -9.628 1.00 84.06 117 ARG A CA 1
ATOM 952 C C . ARG A 1 117 ? 11.867 -2.464 -11.031 1.00 84.06 117 ARG A C 1
ATOM 954 O O . ARG A 1 117 ? 12.290 -1.610 -11.802 1.00 84.06 117 ARG A O 1
ATOM 961 N N . LEU A 1 118 ? 11.758 -3.756 -11.345 1.00 84.38 118 LEU A N 1
ATOM 962 C CA . LEU A 1 118 ? 11.949 -4.291 -12.693 1.00 84.38 118 LEU A CA 1
ATOM 963 C C . LEU A 1 118 ? 10.694 -4.047 -13.543 1.00 84.38 118 LEU A C 1
ATOM 965 O O . LEU A 1 118 ? 10.795 -3.451 -14.609 1.00 84.38 118 LEU A O 1
ATOM 969 N N . GLU A 1 119 ? 9.510 -4.381 -13.029 1.00 84.06 119 GLU A N 1
ATOM 970 C CA . GLU A 1 119 ? 8.213 -4.146 -13.686 1.00 84.06 119 GLU A CA 1
ATOM 971 C C . GLU A 1 119 ? 7.929 -2.656 -13.948 1.00 84.06 119 GLU A C 1
ATOM 973 O O . GLU A 1 119 ? 7.273 -2.305 -14.931 1.00 84.06 119 GLU A O 1
ATOM 978 N N . LEU A 1 120 ? 8.479 -1.762 -13.120 1.00 79.25 120 LEU A N 1
ATOM 979 C CA . LEU A 1 120 ? 8.433 -0.309 -13.302 1.00 79.25 120 LEU A CA 1
ATOM 980 C C . LEU A 1 120 ? 9.193 0.171 -14.556 1.00 79.25 120 LEU A C 1
ATOM 982 O O . LEU A 1 120 ? 8.911 1.258 -15.061 1.00 79.25 120 LEU A O 1
ATOM 986 N N . LEU A 1 121 ? 10.133 -0.623 -15.084 1.00 75.44 121 LEU A N 1
ATOM 987 C CA . LEU A 1 121 ? 10.823 -0.336 -16.347 1.00 75.44 121 LEU A CA 1
ATOM 988 C C . LEU A 1 121 ? 9.967 -0.705 -17.573 1.00 75.44 121 LEU A C 1
ATOM 990 O O . LEU A 1 121 ? 10.171 -0.142 -18.647 1.00 75.44 121 LEU A O 1
ATOM 994 N N . GLU A 1 122 ? 8.978 -1.591 -17.423 1.00 70.12 122 GLU A N 1
ATOM 995 C CA . GLU A 1 122 ? 8.172 -2.155 -18.520 1.00 70.12 122 GLU A CA 1
ATOM 996 C C . GLU A 1 122 ? 6.971 -1.278 -18.935 1.00 70.12 122 GLU A C 1
ATOM 998 O O . GLU A 1 122 ? 5.914 -1.765 -19.349 1.00 70.12 122 GLU A O 1
ATOM 1003 N N . VAL A 1 123 ? 7.118 0.048 -18.861 1.00 63.75 123 VAL A N 1
ATOM 1004 C CA . VAL A 1 123 ? 6.137 1.008 -19.401 1.00 63.75 123 VAL A CA 1
ATOM 1005 C C . VAL A 1 123 ? 6.022 0.778 -20.921 1.00 63.75 123 VAL A C 1
ATOM 1007 O O . VAL A 1 123 ? 7.035 0.897 -21.611 1.00 63.75 123 VAL A O 1
ATOM 1010 N N . PRO A 1 124 ? 4.832 0.455 -21.478 1.00 60.75 124 PRO A N 1
ATOM 1011 C CA . PRO A 1 124 ? 3.507 0.864 -21.002 1.00 60.75 124 PRO A CA 1
ATOM 1012 C C . PRO A 1 124 ? 2.661 -0.203 -20.284 1.00 60.75 124 PRO A C 1
ATOM 1014 O O . PRO A 1 124 ? 1.511 0.092 -19.976 1.00 60.75 124 PRO A O 1
ATOM 1017 N N . HIS A 1 125 ? 3.158 -1.413 -20.018 1.00 63.28 125 HIS A N 1
ATOM 1018 C CA . HIS A 1 125 ? 2.323 -2.503 -19.488 1.00 63.28 125 HIS A CA 1
ATOM 1019 C C . HIS A 1 125 ? 1.836 -2.229 -18.055 1.00 63.28 125 HIS A C 1
ATOM 1021 O O . HIS A 1 125 ? 0.668 -2.439 -17.742 1.00 63.28 125 HIS A O 1
ATOM 1027 N N . ASN A 1 126 ? 2.695 -1.654 -17.208 1.00 74.62 126 A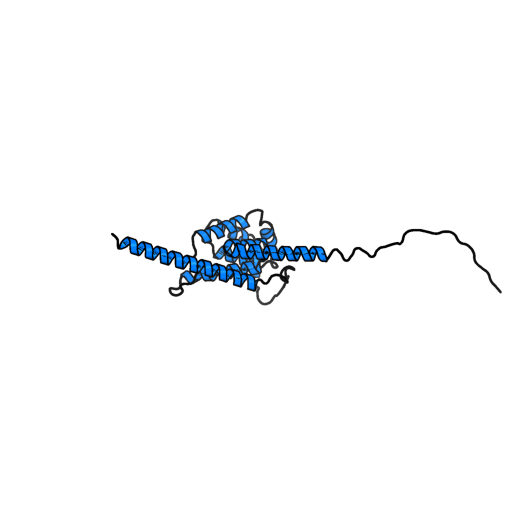SN A N 1
ATOM 1028 C CA . ASN A 1 126 ? 2.431 -1.492 -15.774 1.00 74.62 126 ASN A CA 1
ATOM 1029 C C . ASN A 1 126 ? 1.989 -0.065 -15.378 1.00 74.62 126 ASN A C 1
ATOM 1031 O O . ASN A 1 126 ? 2.427 0.478 -14.363 1.00 74.62 126 ASN A O 1
ATOM 1035 N N . GLN A 1 127 ? 1.097 0.563 -16.159 1.00 80.75 127 GLN A N 1
ATOM 1036 C CA . GLN A 1 127 ? 0.576 1.915 -15.861 1.00 80.75 127 GLN A CA 1
ATOM 1037 C C . GLN A 1 127 ? -0.070 2.023 -14.470 1.00 80.75 127 GLN A C 1
ATOM 1039 O O . GLN A 1 127 ? 0.132 3.018 -13.774 1.00 80.75 127 GLN A O 1
ATOM 1044 N N . HIS A 1 128 ? -0.792 0.987 -14.033 1.00 84.50 128 HIS A N 1
ATOM 1045 C CA . HIS A 1 128 ? -1.407 0.951 -12.706 1.00 84.50 128 HIS A CA 1
ATOM 1046 C C . HIS A 1 128 ? -0.374 0.904 -11.568 1.00 84.50 128 HIS A C 1
ATOM 1048 O O . HIS A 1 128 ? -0.603 1.512 -10.526 1.00 84.50 128 HIS A O 1
ATOM 1054 N N . LEU A 1 129 ? 0.783 0.255 -11.755 1.00 87.75 129 LEU A N 1
ATOM 1055 C CA . LEU A 1 129 ? 1.858 0.280 -10.757 1.00 87.75 129 LEU A CA 1
ATOM 1056 C C . LEU A 1 129 ? 2.400 1.704 -10.603 1.00 87.75 129 LEU A C 1
ATOM 1058 O O . LEU A 1 129 ? 2.488 2.218 -9.490 1.00 87.75 129 LEU A O 1
ATOM 1062 N N . VAL A 1 130 ? 2.688 2.377 -11.721 1.00 86.75 130 VAL A N 1
ATOM 1063 C CA . VAL A 1 130 ? 3.149 3.772 -11.702 1.00 86.75 130 VAL A CA 1
ATOM 1064 C C . VAL A 1 130 ? 2.121 4.675 -11.016 1.00 86.75 130 VAL A C 1
ATOM 1066 O O . VAL A 1 130 ? 2.470 5.418 -10.100 1.00 86.75 130 VAL A O 1
ATOM 1069 N N . GLN A 1 131 ? 0.848 4.594 -11.410 1.00 85.38 131 GLN A N 1
ATOM 1070 C CA . GLN A 1 131 ? -0.214 5.417 -10.829 1.00 85.38 131 GLN A CA 1
ATOM 1071 C C . GLN A 1 131 ? -0.389 5.148 -9.320 1.00 85.38 131 GLN A C 1
ATOM 1073 O O . GLN A 1 131 ? -0.596 6.097 -8.564 1.00 85.38 131 GLN A O 1
ATOM 1078 N N . ALA A 1 132 ? -0.245 3.900 -8.861 1.00 89.19 132 ALA A N 1
ATOM 1079 C CA . ALA A 1 132 ? -0.273 3.557 -7.440 1.00 89.19 132 ALA A CA 1
ATOM 1080 C C . ALA A 1 132 ? 0.900 4.202 -6.680 1.00 89.19 132 ALA A C 1
ATOM 1082 O O . ALA A 1 132 ? 0.689 4.848 -5.654 1.00 89.19 132 ALA A O 1
ATOM 1083 N N . LEU A 1 133 ? 2.125 4.106 -7.206 1.00 90.19 133 LEU A N 1
ATOM 1084 C CA . LEU A 1 133 ? 3.306 4.705 -6.577 1.00 90.19 133 LEU A CA 1
ATOM 1085 C C . LEU A 1 133 ? 3.229 6.241 -6.525 1.00 90.19 133 LEU A C 1
ATOM 1087 O O . LEU A 1 133 ? 3.557 6.826 -5.495 1.00 90.19 133 LEU A O 1
ATOM 1091 N N . TYR A 1 134 ? 2.722 6.908 -7.568 1.00 88.00 134 TYR A N 1
ATOM 1092 C CA . TYR A 1 134 ? 2.448 8.351 -7.499 1.00 88.00 134 TYR A CA 1
ATOM 1093 C C . TYR A 1 134 ? 1.308 8.690 -6.534 1.00 88.00 134 TYR A C 1
ATOM 1095 O O . TYR A 1 134 ? 1.388 9.701 -5.841 1.00 88.00 134 TYR A O 1
ATOM 1103 N N . GLY A 1 135 ? 0.276 7.849 -6.431 1.00 87.94 135 GLY A N 1
ATOM 1104 C CA . GLY A 1 135 ? -0.781 8.008 -5.433 1.00 87.94 135 GLY A CA 1
ATOM 1105 C C . GLY A 1 135 ? -0.241 7.958 -3.999 1.00 87.94 135 GLY A C 1
ATOM 1106 O O . GLY A 1 135 ? -0.550 8.843 -3.206 1.00 87.94 135 GLY A O 1
ATOM 1107 N N . LEU A 1 136 ? 0.636 6.994 -3.690 1.00 89.06 136 LEU A N 1
ATOM 1108 C CA . LEU A 1 136 ? 1.353 6.927 -2.408 1.00 89.06 136 LEU A CA 1
ATOM 1109 C C . LEU A 1 136 ? 2.251 8.153 -2.189 1.00 89.06 136 LEU A C 1
ATOM 1111 O O . LEU A 1 136 ? 2.242 8.732 -1.103 1.00 89.06 136 LEU A O 1
ATOM 1115 N N . LEU A 1 137 ? 2.971 8.602 -3.223 1.00 88.75 137 LEU A N 1
ATOM 1116 C CA . LEU A 1 137 ? 3.804 9.806 -3.158 1.00 88.75 137 LEU A CA 1
ATOM 1117 C C . LEU A 1 137 ? 2.986 11.067 -2.818 1.00 88.75 137 LEU A C 1
ATOM 1119 O O . LEU A 1 137 ? 3.479 11.930 -2.100 1.00 88.75 137 LEU A O 1
ATOM 1123 N N . MET A 1 138 ? 1.741 11.171 -3.297 1.00 85.62 138 MET A N 1
ATOM 1124 C CA . MET A 1 138 ? 0.836 12.294 -3.000 1.00 85.62 138 MET A CA 1
ATOM 1125 C C . MET A 1 138 ? 0.158 12.214 -1.619 1.00 85.62 138 MET A C 1
ATOM 1127 O O . MET A 1 138 ? -0.468 13.190 -1.207 1.00 85.62 138 MET A O 1
ATOM 1131 N N . LEU A 1 139 ? 0.265 11.087 -0.905 1.00 83.38 139 LEU A N 1
ATOM 1132 C CA . LEU A 1 139 ? -0.207 10.937 0.482 1.00 83.38 139 LEU A CA 1
ATOM 1133 C C . LEU A 1 139 ? 0.880 11.263 1.519 1.00 83.38 139 LEU A C 1
ATOM 1135 O O . LEU A 1 139 ? 0.563 11.536 2.678 1.00 83.38 139 LEU A O 1
ATOM 1139 N N . LEU A 1 140 ? 2.155 11.227 1.122 1.00 83.69 140 LEU A N 1
ATOM 1140 C CA . LEU A 1 140 ? 3.282 11.471 2.017 1.00 83.69 140 LEU A CA 1
ATOM 1141 C C . LEU A 1 140 ? 3.532 12.975 2.251 1.00 83.69 140 LEU A C 1
ATOM 1143 O O . LEU A 1 140 ? 3.536 13.757 1.296 1.00 83.69 140 LEU A O 1
ATOM 1147 N N . PRO A 1 141 ? 3.834 13.401 3.494 1.00 80.69 141 PRO A N 1
ATOM 1148 C CA . PRO A 1 141 ? 4.550 14.655 3.727 1.00 80.69 141 PRO A CA 1
ATOM 1149 C C . PRO A 1 141 ? 5.962 14.601 3.110 1.00 80.69 141 PRO A C 1
ATOM 1151 O O . PRO A 1 141 ? 6.430 13.545 2.693 1.00 80.69 141 PRO A O 1
ATOM 1154 N N . GLN A 1 142 ? 6.674 15.733 3.070 1.00 83.38 142 GLN A N 1
ATOM 1155 C CA . GLN A 1 142 ? 8.040 15.825 2.522 1.00 83.38 142 GLN A CA 1
ATOM 1156 C C . GLN A 1 142 ? 9.087 15.161 3.451 1.00 83.38 142 GLN A C 1
ATOM 1158 O O . GLN A 1 142 ? 9.913 15.838 4.054 1.00 83.38 142 GLN A O 1
ATOM 1163 N N . THR A 1 143 ? 9.015 13.836 3.609 1.00 88.44 143 THR A N 1
ATOM 1164 C CA . THR A 1 143 ? 9.949 13.003 4.389 1.00 88.44 143 THR A CA 1
ATOM 1165 C C . THR A 1 143 ? 10.986 12.323 3.493 1.00 88.44 143 THR A C 1
ATOM 1167 O O . THR A 1 143 ? 10.924 12.380 2.262 1.00 88.44 143 THR A O 1
ATOM 1170 N N . GLU A 1 144 ? 11.939 11.612 4.099 1.00 88.44 144 GLU A N 1
ATOM 1171 C CA . GLU A 1 144 ? 12.907 10.805 3.348 1.00 88.44 144 GLU A CA 1
ATOM 1172 C C . GLU A 1 144 ? 12.253 9.693 2.515 1.00 88.44 144 GLU A C 1
ATOM 1174 O O . GLU A 1 144 ? 12.756 9.393 1.430 1.00 88.44 144 GLU A O 1
ATOM 1179 N N . ALA A 1 145 ? 11.108 9.134 2.929 1.00 89.56 145 ALA A N 1
ATOM 1180 C CA . ALA A 1 145 ? 10.328 8.235 2.077 1.00 89.56 145 ALA A CA 1
ATOM 1181 C C . ALA A 1 145 ? 9.825 8.945 0.813 1.00 89.56 145 ALA A C 1
ATOM 1183 O O . ALA A 1 145 ? 10.024 8.431 -0.288 1.00 89.56 145 ALA A O 1
ATOM 1184 N N . PHE A 1 146 ? 9.255 10.150 0.937 1.00 90.44 146 PHE A N 1
ATOM 1185 C CA . PHE A 1 146 ? 8.830 10.946 -0.220 1.00 90.44 146 PHE A CA 1
ATOM 1186 C C . PHE A 1 146 ? 10.002 11.197 -1.177 1.00 90.44 146 PHE A C 1
ATOM 1188 O O . PHE A 1 146 ? 9.892 10.944 -2.377 1.00 90.44 146 PHE A O 1
ATOM 1195 N N . HIS A 1 147 ? 11.155 11.630 -0.659 1.00 91.25 147 HIS A N 1
ATOM 1196 C CA . HIS A 1 147 ? 12.340 11.856 -1.487 1.00 91.25 147 HIS A CA 1
ATOM 1197 C C . HIS A 1 147 ? 12.876 10.568 -2.121 1.00 91.25 147 HIS A C 1
ATOM 1199 O O . HIS A 1 147 ? 13.318 10.592 -3.268 1.00 91.25 147 HIS A O 1
ATOM 1205 N N . THR A 1 148 ? 12.822 9.441 -1.416 1.00 91.19 148 THR A N 1
ATOM 1206 C CA . THR A 1 148 ? 13.290 8.142 -1.916 1.00 91.19 148 THR A CA 1
ATOM 1207 C C . THR A 1 148 ? 12.397 7.612 -3.029 1.00 91.19 148 THR A C 1
ATOM 1209 O O . THR A 1 148 ? 12.895 7.361 -4.126 1.00 91.19 148 THR A O 1
ATOM 1212 N N . LEU A 1 149 ? 11.083 7.556 -2.799 1.00 89.12 149 LEU A N 1
ATOM 1213 C CA . LEU A 1 149 ? 10.109 7.133 -3.802 1.00 89.12 149 LEU A CA 1
ATOM 1214 C C . LEU A 1 149 ? 10.132 8.057 -5.026 1.00 89.12 149 LEU A C 1
ATOM 1216 O O . LEU A 1 149 ? 10.162 7.577 -6.158 1.00 89.12 149 LEU A O 1
ATOM 1220 N N . ARG A 1 150 ? 10.210 9.379 -4.816 1.00 89.50 150 ARG A N 1
ATOM 1221 C CA . ARG A 1 150 ? 10.360 10.345 -5.910 1.00 89.50 150 ARG A CA 1
ATOM 1222 C C . ARG A 1 150 ? 11.627 10.087 -6.725 1.00 89.50 150 ARG A C 1
ATOM 1224 O O . ARG A 1 150 ? 11.520 9.959 -7.937 1.00 89.50 150 ARG A O 1
ATOM 1231 N N . ARG A 1 151 ? 12.803 9.966 -6.090 1.00 89.56 151 ARG A N 1
ATOM 1232 C CA . ARG A 1 151 ? 14.064 9.645 -6.791 1.00 89.56 151 ARG A CA 1
ATOM 1233 C C . ARG A 1 151 ? 13.924 8.368 -7.624 1.00 89.56 151 ARG A C 1
ATOM 1235 O O . ARG A 1 151 ? 14.408 8.325 -8.749 1.00 89.56 151 ARG A O 1
ATOM 1242 N N . ARG A 1 152 ? 13.239 7.347 -7.096 1.00 88.12 152 ARG A N 1
ATOM 1243 C CA . ARG A 1 152 ? 13.015 6.075 -7.796 1.00 88.12 152 ARG A CA 1
ATOM 1244 C C . ARG A 1 152 ? 12.137 6.231 -9.039 1.00 88.12 152 ARG A C 1
ATOM 1246 O O . ARG A 1 152 ? 12.453 5.637 -10.066 1.00 88.12 152 ARG A O 1
ATOM 1253 N N . LEU A 1 153 ? 11.082 7.041 -8.954 1.00 86.06 153 LEU A N 1
ATOM 1254 C CA . LEU A 1 153 ? 10.181 7.348 -10.069 1.00 86.06 153 LEU A CA 1
ATOM 1255 C C . LEU A 1 153 ? 10.837 8.281 -11.106 1.00 86.06 153 LEU A C 1
ATOM 1257 O O . LEU A 1 153 ? 10.691 8.052 -12.304 1.00 86.06 153 LEU A O 1
ATOM 1261 N N . ASP A 1 154 ? 11.636 9.258 -10.665 1.00 85.06 154 ASP A N 1
ATOM 1262 C CA . ASP A 1 154 ? 12.414 10.159 -11.531 1.00 85.06 154 ASP A CA 1
ATOM 1263 C C . ASP A 1 154 ? 13.461 9.383 -12.371 1.00 85.06 154 ASP A C 1
ATOM 1265 O O . ASP A 1 154 ? 13.797 9.795 -13.481 1.00 85.06 154 ASP A O 1
ATOM 1269 N N . CYS A 1 155 ? 13.939 8.224 -11.893 1.00 80.56 155 CYS A N 1
ATOM 1270 C CA . CYS A 1 155 ? 14.811 7.319 -12.655 1.00 80.56 155 CYS A CA 1
ATOM 1271 C C . CYS A 1 155 ? 14.104 6.524 -13.774 1.00 80.56 155 CYS A C 1
ATOM 1273 O O . CYS A 1 155 ? 14.793 5.827 -14.518 1.00 80.56 155 CYS A O 1
ATOM 1275 N N . VAL A 1 156 ? 12.771 6.583 -13.909 1.00 77.38 156 VAL A N 1
ATOM 1276 C CA . VAL A 1 156 ? 12.007 5.823 -14.917 1.00 77.38 156 VAL A CA 1
ATOM 1277 C C . VAL A 1 156 ? 11.939 6.619 -16.232 1.00 77.38 156 VAL A C 1
ATOM 1279 O O . VAL A 1 156 ? 11.163 7.575 -16.325 1.00 77.38 156 VAL A O 1
ATOM 1282 N N . PRO A 1 157 ? 12.689 6.251 -17.294 1.00 60.97 157 PRO A N 1
ATOM 1283 C CA . PRO A 1 157 ? 12.887 7.146 -18.444 1.00 60.97 157 PRO A CA 1
ATOM 1284 C C . PRO A 1 157 ? 11.614 7.404 -19.266 1.00 60.97 157 PRO A C 1
ATOM 1286 O O . PRO A 1 157 ? 11.476 8.441 -19.911 1.00 60.97 157 PRO A O 1
ATOM 1289 N N . SER A 1 158 ? 10.679 6.453 -19.251 1.00 58.94 158 SER A N 1
ATOM 1290 C CA . SER A 1 158 ? 9.545 6.381 -20.183 1.00 58.94 158 SER A CA 1
ATOM 1291 C C . SER A 1 158 ? 8.289 7.141 -19.738 1.00 58.94 158 SER A C 1
ATOM 1293 O O . SER A 1 158 ? 7.350 7.285 -20.528 1.00 58.94 158 SER A O 1
ATOM 1295 N N . LEU A 1 159 ? 8.234 7.592 -18.480 1.00 58.34 159 LEU A N 1
ATOM 1296 C CA . LEU A 1 159 ? 6.992 8.070 -17.868 1.00 58.34 159 LEU A CA 1
ATOM 1297 C C . LEU A 1 159 ? 6.553 9.450 -18.372 1.00 58.34 159 LEU A C 1
ATOM 1299 O O . LEU A 1 159 ? 5.390 9.639 -18.734 1.00 58.34 159 LEU A O 1
ATOM 1303 N N . HIS A 1 160 ? 7.494 10.392 -18.460 1.00 52.97 160 HIS A N 1
ATOM 1304 C CA . HIS A 1 160 ? 7.236 11.774 -18.881 1.00 52.97 160 HIS A CA 1
ATOM 1305 C C . HIS A 1 160 ? 6.590 11.888 -20.277 1.00 52.97 160 HIS A C 1
ATOM 1307 O O . HIS A 1 160 ? 5.978 12.907 -20.586 1.00 52.97 160 HIS A O 1
ATOM 1313 N N . LEU A 1 161 ? 6.691 10.846 -21.111 1.00 46.44 161 LEU A N 1
ATOM 1314 C CA . LEU A 1 161 ? 6.189 10.836 -22.486 1.00 46.44 161 LEU A CA 1
ATOM 1315 C C . LEU A 1 161 ? 4.775 10.234 -22.641 1.00 46.44 161 LEU A C 1
ATOM 1317 O O . LEU A 1 161 ? 4.129 10.475 -23.659 1.00 46.44 161 LEU A O 1
ATOM 1321 N N . HIS A 1 162 ? 4.279 9.459 -21.665 1.00 52.06 162 HIS A N 1
ATOM 1322 C CA . HIS A 1 162 ? 3.058 8.651 -21.841 1.00 52.06 162 HIS A CA 1
ATOM 1323 C C . HIS A 1 162 ? 1.795 9.185 -21.155 1.00 52.06 162 HIS A C 1
ATOM 1325 O O . HIS A 1 162 ? 0.710 8.964 -21.690 1.00 52.06 162 HIS A O 1
ATOM 1331 N N . CYS A 1 163 ? 1.888 9.970 -20.073 1.00 48.62 163 CYS A N 1
ATOM 1332 C CA . CYS A 1 163 ? 0.699 10.615 -19.482 1.00 48.62 163 CYS A CA 1
ATOM 1333 C C . CYS A 1 163 ? -0.025 11.575 -20.450 1.00 48.62 163 CYS A C 1
ATOM 1335 O O . CYS A 1 163 ? -1.208 11.848 -20.273 1.00 48.62 163 CYS A O 1
ATOM 1337 N N . ALA A 1 164 ? 0.652 12.054 -21.499 1.00 46.34 164 ALA A N 1
ATOM 1338 C CA . ALA A 1 164 ? 0.069 12.904 -22.538 1.00 46.34 164 ALA A CA 1
ATOM 1339 C C . ALA A 1 164 ? -0.722 12.137 -23.624 1.00 46.34 164 ALA A C 1
ATOM 1341 O O . ALA A 1 164 ? -1.265 12.764 -24.531 1.00 46.34 164 ALA A O 1
ATOM 1342 N N . ARG A 1 165 ? -0.760 10.794 -23.584 1.00 46.94 165 ARG A N 1
ATOM 1343 C CA . ARG A 1 165 ? -1.298 9.950 -24.670 1.00 46.94 165 ARG A CA 1
ATOM 1344 C C . ARG A 1 165 ? -2.559 9.155 -24.330 1.00 46.94 165 ARG A C 1
ATOM 1346 O O . ARG A 1 165 ? -3.049 8.432 -25.192 1.00 46.94 165 ARG A O 1
ATOM 1353 N N . THR A 1 166 ? -3.113 9.288 -23.127 1.00 44.03 166 THR A N 1
ATOM 1354 C CA . THR A 1 166 ? -4.260 8.477 -22.685 1.00 44.03 166 THR A CA 1
ATOM 1355 C C . THR A 1 166 ? -5.608 9.003 -23.195 1.00 44.03 166 THR A C 1
ATOM 1357 O O . THR A 1 166 ? -6.505 9.333 -22.423 1.00 44.03 166 THR A O 1
ATOM 1360 N N . THR A 1 167 ? -5.788 9.005 -24.515 1.00 44.50 167 THR A N 1
ATOM 1361 C CA . THR A 1 167 ? -7.104 8.797 -25.128 1.00 44.50 167 THR A CA 1
ATOM 1362 C C . THR A 1 167 ? -7.054 7.512 -25.956 1.00 44.50 167 THR A C 1
ATOM 1364 O O . THR A 1 167 ? -6.237 7.366 -26.856 1.00 44.50 167 THR A O 1
ATOM 1367 N N . VAL A 1 168 ? -7.933 6.561 -25.615 1.00 47.75 168 VAL A N 1
ATOM 1368 C CA . VAL A 1 168 ? -8.208 5.302 -26.342 1.00 47.75 168 VAL A CA 1
ATOM 1369 C C . VAL A 1 168 ? -7.001 4.449 -26.783 1.00 47.75 168 VAL A C 1
ATOM 1371 O O . VAL A 1 168 ? -6.678 4.348 -27.962 1.00 47.75 168 VAL A O 1
ATOM 1374 N N . ALA A 1 169 ? -6.463 3.670 -25.839 1.00 39.88 169 ALA A N 1
ATOM 1375 C CA . ALA A 1 169 ? -5.849 2.371 -26.135 1.00 39.88 169 ALA A CA 1
ATOM 1376 C C . ALA A 1 169 ? -6.100 1.383 -24.981 1.00 39.88 169 ALA A C 1
ATOM 1378 O O . ALA A 1 169 ? -5.333 1.313 -24.023 1.00 39.88 169 ALA A O 1
ATOM 1379 N N . LYS A 1 170 ? -7.197 0.617 -25.062 1.00 47.72 170 LYS A N 1
ATOM 1380 C CA . LYS A 1 170 ? -7.397 -0.566 -24.215 1.00 47.72 170 LYS A CA 1
ATOM 1381 C C . LYS A 1 170 ? -6.458 -1.674 -24.692 1.00 47.72 170 LYS A C 1
ATOM 1383 O O . LYS A 1 170 ? -6.792 -2.381 -25.640 1.00 47.72 170 LYS A O 1
ATOM 1388 N N . THR A 1 171 ? -5.327 -1.853 -24.021 1.00 38.16 171 THR A N 1
ATOM 1389 C CA . THR A 1 171 ? -4.519 -3.073 -24.151 1.00 38.16 171 THR A CA 1
ATOM 1390 C C . THR A 1 171 ? -4.680 -3.882 -22.874 1.00 38.16 171 THR A C 1
ATOM 1392 O O . THR A 1 171 ? -3.859 -3.817 -21.965 1.00 38.16 171 THR A O 1
ATOM 1395 N N . GLU A 1 172 ? -5.790 -4.615 -22.800 1.00 44.72 172 GLU A N 1
ATOM 1396 C CA . GLU A 1 172 ? -6.093 -5.549 -21.715 1.00 44.72 172 GLU A CA 1
ATOM 1397 C C . GLU A 1 172 ? -5.142 -6.760 -21.803 1.00 44.72 172 GLU A C 1
ATOM 1399 O O . GLU A 1 172 ? -5.503 -7.820 -22.313 1.00 44.72 172 GLU A O 1
ATOM 1404 N N . VAL A 1 173 ? -3.917 -6.628 -21.278 1.00 42.53 173 VAL A N 1
ATOM 1405 C CA . VAL A 1 173 ? -3.132 -7.796 -20.842 1.00 42.53 173 VAL A CA 1
ATOM 1406 C C . VAL A 1 173 ? -3.682 -8.223 -19.483 1.00 42.53 173 VAL A C 1
ATOM 1408 O O . VAL A 1 173 ? -3.075 -8.005 -18.442 1.00 42.53 173 VAL A O 1
ATOM 1411 N N . CYS A 1 174 ? -4.891 -8.787 -19.523 1.00 39.47 174 CYS A N 1
ATOM 1412 C CA . CYS A 1 174 ? -5.570 -9.400 -18.386 1.00 39.47 174 CYS A CA 1
ATOM 1413 C C . CYS A 1 174 ? -4.623 -10.412 -17.733 1.00 39.47 174 CYS A C 1
ATOM 1415 O O . CYS A 1 174 ? -4.283 -11.442 -18.336 1.00 39.47 174 CYS A O 1
ATOM 1417 N N . ASN A 1 175 ? -4.200 -10.128 -16.499 1.00 46.59 175 ASN A N 1
ATOM 1418 C CA . ASN A 1 175 ? -3.479 -11.104 -15.698 1.00 46.59 175 ASN A CA 1
ATOM 1419 C C . ASN A 1 175 ? -4.393 -12.324 -15.546 1.00 46.59 175 ASN A C 1
ATOM 1421 O O . ASN A 1 175 ? -5.538 -12.200 -15.117 1.00 46.59 175 ASN A O 1
ATO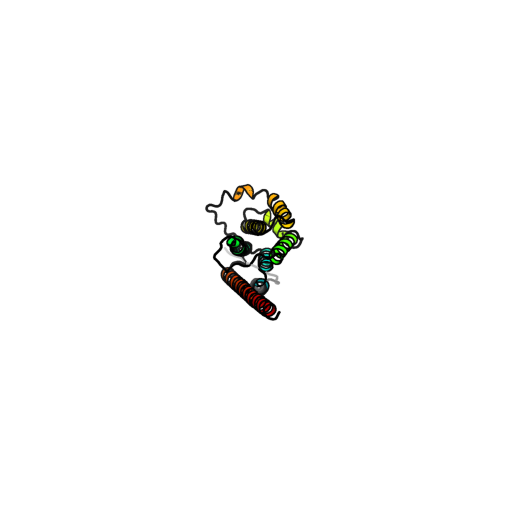M 1425 N N . LYS A 1 176 ? -3.907 -13.529 -15.881 1.00 47.81 176 LYS A N 1
ATOM 1426 C CA . LYS A 1 176 ? -4.743 -14.754 -15.949 1.00 47.81 176 LYS A CA 1
ATOM 1427 C C . LYS A 1 176 ? -5.468 -15.100 -14.631 1.00 47.81 176 LYS A C 1
ATOM 1429 O O . LYS A 1 176 ? -6.378 -15.926 -14.639 1.00 47.81 176 LYS A O 1
ATOM 1434 N N . HIS A 1 177 ? -5.087 -14.450 -13.533 1.00 49.34 177 HIS A N 1
ATOM 1435 C CA . HIS A 1 177 ? -5.684 -14.523 -12.201 1.00 49.34 177 HIS A CA 1
ATOM 1436 C C . HIS A 1 177 ? -7.007 -13.738 -12.050 1.00 49.34 177 HIS A C 1
ATOM 1438 O O . HIS A 1 177 ? -7.827 -14.102 -11.209 1.00 49.34 177 HIS A O 1
ATOM 1444 N N . GLU A 1 178 ? -7.262 -12.710 -12.870 1.00 50.25 178 GLU A N 1
ATOM 1445 C CA . GLU A 1 178 ? -8.405 -11.785 -12.717 1.00 50.25 178 GLU A CA 1
ATOM 1446 C C . GLU A 1 178 ? -9.773 -12.480 -12.804 1.00 50.25 178 GLU A C 1
ATOM 1448 O O . GLU A 1 178 ? -10.725 -12.070 -12.148 1.00 50.25 178 GLU A O 1
ATOM 1453 N N . LYS A 1 179 ? -9.882 -13.590 -13.547 1.00 57.19 179 LYS A N 1
ATOM 1454 C CA . LYS A 1 179 ? -11.161 -14.295 -13.767 1.00 57.19 179 LYS A CA 1
ATOM 1455 C C . LYS A 1 179 ? -11.735 -15.001 -12.531 1.00 57.19 179 LYS A C 1
ATOM 1457 O O . LYS A 1 179 ? -12.854 -15.503 -12.602 1.00 57.19 179 LYS A O 1
ATOM 1462 N N . HIS A 1 180 ? -10.990 -15.067 -11.425 1.00 63.53 180 HIS A N 1
ATOM 1463 C CA . HIS A 1 180 ? -11.430 -15.713 -10.183 1.00 63.53 180 HIS A CA 1
ATOM 1464 C C . HIS A 1 180 ? -11.583 -14.765 -8.986 1.00 63.53 180 HIS A C 1
ATOM 1466 O O . HIS A 1 180 ? -12.127 -15.192 -7.967 1.00 63.53 180 HIS A O 1
ATOM 1472 N N . ILE A 1 181 ? -11.144 -13.505 -9.082 1.00 79.00 181 ILE A N 1
ATOM 1473 C CA . ILE A 1 181 ? -11.131 -12.571 -7.948 1.00 79.00 181 ILE A CA 1
ATOM 1474 C C . ILE A 1 181 ? -12.120 -11.432 -8.193 1.00 79.00 181 ILE A C 1
ATOM 1476 O O . ILE A 1 181 ? -11.920 -10.593 -9.064 1.00 79.00 181 ILE A O 1
ATOM 1480 N N . ASN A 1 182 ? -13.181 -11.384 -7.387 1.00 86.19 182 ASN A N 1
ATOM 1481 C CA . ASN A 1 182 ? -14.131 -10.276 -7.386 1.00 86.19 182 ASN A CA 1
ATOM 1482 C C . ASN A 1 182 ? -13.556 -9.085 -6.598 1.00 86.19 182 ASN A C 1
ATOM 1484 O O . ASN A 1 182 ? -13.779 -8.956 -5.393 1.00 86.19 182 ASN A O 1
ATOM 1488 N N . PHE A 1 183 ? -12.769 -8.243 -7.268 1.00 87.44 183 PHE A N 1
ATOM 1489 C CA . PHE A 1 183 ? -12.135 -7.079 -6.644 1.00 87.44 183 PHE A CA 1
ATOM 1490 C C . PHE A 1 183 ? -13.143 -6.030 -6.149 1.00 87.44 183 PHE A C 1
ATOM 1492 O O . PHE A 1 183 ? -12.888 -5.409 -5.119 1.00 87.44 183 PHE A O 1
ATOM 1499 N N . ASP A 1 184 ? -14.313 -5.898 -6.783 1.00 87.31 184 ASP A N 1
ATOM 1500 C CA . ASP A 1 184 ? -15.377 -4.988 -6.332 1.00 87.31 184 ASP A CA 1
ATOM 1501 C C . ASP A 1 184 ? -15.942 -5.400 -4.959 1.00 87.31 184 ASP A C 1
ATOM 1503 O O . ASP A 1 184 ? -16.124 -4.567 -4.071 1.00 87.31 184 ASP A O 1
ATOM 1507 N N . GLU A 1 185 ? -16.160 -6.702 -4.743 1.00 90.06 185 GLU A N 1
ATOM 1508 C CA . GLU A 1 185 ? -16.583 -7.260 -3.447 1.00 90.06 185 GLU A CA 1
ATOM 1509 C C . GLU A 1 185 ? -15.505 -7.066 -2.371 1.00 90.06 185 GLU A C 1
ATOM 1511 O O . GLU A 1 185 ? -15.816 -6.693 -1.238 1.00 90.06 185 GLU A O 1
ATOM 1516 N N . LEU A 1 186 ? -14.229 -7.247 -2.728 1.00 90.62 186 LEU A N 1
ATOM 1517 C CA . LEU A 1 186 ? -13.099 -6.992 -1.831 1.00 90.62 186 LEU A CA 1
ATOM 1518 C C . LEU A 1 186 ? -12.945 -5.497 -1.494 1.00 90.62 186 LEU A C 1
ATOM 1520 O O . LEU A 1 186 ? -12.597 -5.158 -0.360 1.00 90.62 186 LEU A O 1
ATOM 1524 N N . LEU A 1 187 ? -13.230 -4.592 -2.435 1.00 89.38 187 LEU A N 1
ATOM 1525 C CA . LEU A 1 187 ? -13.240 -3.149 -2.188 1.00 89.38 187 LEU A CA 1
ATOM 1526 C C . LEU A 1 187 ? -14.403 -2.754 -1.268 1.00 89.38 187 LEU A C 1
ATOM 1528 O O . LEU A 1 187 ? -14.204 -2.010 -0.308 1.00 89.38 187 LEU A O 1
ATOM 1532 N N . ALA A 1 188 ? -15.600 -3.296 -1.504 1.00 88.62 188 ALA A N 1
ATOM 1533 C CA . ALA A 1 188 ? -16.765 -3.073 -0.650 1.00 88.62 188 ALA A CA 1
ATOM 1534 C C . ALA A 1 188 ? -16.537 -3.593 0.782 1.00 88.62 188 ALA A C 1
ATOM 1536 O O . ALA A 1 188 ? -16.832 -2.885 1.750 1.00 88.62 188 ALA A O 1
ATOM 1537 N N . HIS A 1 189 ? -15.946 -4.786 0.932 1.00 91.88 189 HIS A N 1
ATOM 1538 C CA . HIS A 1 189 ? -15.546 -5.318 2.236 1.00 91.88 189 HIS A CA 1
ATOM 1539 C C . HIS A 1 189 ? -14.552 -4.384 2.932 1.00 91.88 189 HIS A C 1
ATOM 1541 O O . HIS A 1 189 ? -14.803 -3.965 4.063 1.00 91.88 189 HIS A O 1
ATOM 1547 N N . PHE A 1 190 ? -13.475 -3.992 2.243 1.00 91.31 190 PHE A N 1
ATOM 1548 C CA . PHE A 1 190 ? -12.472 -3.063 2.762 1.00 91.31 190 PHE A CA 1
ATOM 1549 C C . PHE A 1 190 ? -13.100 -1.763 3.286 1.00 91.31 190 PHE A C 1
ATOM 1551 O O . PHE A 1 190 ? -12.882 -1.400 4.443 1.00 91.31 190 PHE A O 1
ATOM 1558 N N . LEU A 1 191 ? -13.950 -1.111 2.485 1.00 89.06 191 LEU A N 1
ATOM 1559 C CA . LEU A 1 191 ? -14.647 0.115 2.885 1.00 89.06 191 LEU A CA 1
ATOM 1560 C C . LEU A 1 191 ? -15.520 -0.097 4.133 1.00 89.06 191 LEU A C 1
ATOM 1562 O O . LEU A 1 191 ? -15.492 0.732 5.040 1.00 89.06 191 LEU A O 1
ATOM 1566 N N . SER A 1 192 ? -16.230 -1.227 4.237 1.00 89.62 192 SER A N 1
ATOM 1567 C CA . SER A 1 192 ? -17.044 -1.549 5.421 1.00 89.62 192 SER A CA 1
ATOM 1568 C C . SER A 1 192 ? -16.209 -1.760 6.697 1.00 89.62 192 SER A C 1
ATOM 1570 O O . SER A 1 192 ? -16.630 -1.384 7.794 1.00 89.62 192 SER A O 1
ATOM 1572 N N . VAL A 1 193 ? -14.999 -2.319 6.570 1.00 91.00 193 VAL A N 1
ATOM 1573 C CA . VAL A 1 193 ? -14.068 -2.507 7.693 1.00 91.00 193 VAL A CA 1
ATOM 1574 C C . VAL A 1 193 ? -13.481 -1.168 8.138 1.00 91.00 193 VAL A C 1
ATOM 1576 O O . VAL A 1 193 ? -13.445 -0.896 9.341 1.00 91.00 193 VAL A O 1
ATOM 1579 N N . GLN A 1 194 ? -13.086 -0.312 7.192 1.00 87.88 194 GLN A N 1
ATOM 1580 C CA . GLN A 1 194 ? -12.574 1.030 7.481 1.00 87.88 194 GLN A CA 1
ATOM 1581 C C . GLN A 1 194 ? -13.637 1.921 8.142 1.00 87.88 194 GLN A C 1
ATOM 1583 O O . GLN A 1 194 ? -13.348 2.576 9.142 1.00 87.88 194 GLN A O 1
ATOM 1588 N N . GLU A 1 195 ? -14.883 1.874 7.666 1.00 84.50 195 GLU A N 1
ATOM 1589 C CA . GLU A 1 195 ? -16.013 2.598 8.261 1.00 84.50 195 GLU A CA 1
ATOM 1590 C C . GLU A 1 195 ? -16.293 2.138 9.704 1.00 84.50 195 GLU A C 1
ATOM 1592 O O . GLU A 1 195 ? -16.399 2.951 10.622 1.00 84.50 195 GLU A O 1
ATOM 1597 N N . ARG A 1 196 ? -16.297 0.823 9.961 1.00 87.75 196 ARG A N 1
ATOM 1598 C CA . ARG A 1 196 ? -16.447 0.274 11.321 1.00 87.75 196 ARG A CA 1
ATOM 1599 C C . ARG A 1 196 ? -15.317 0.716 12.262 1.00 87.75 196 ARG A C 1
ATOM 1601 O O . ARG A 1 196 ? -1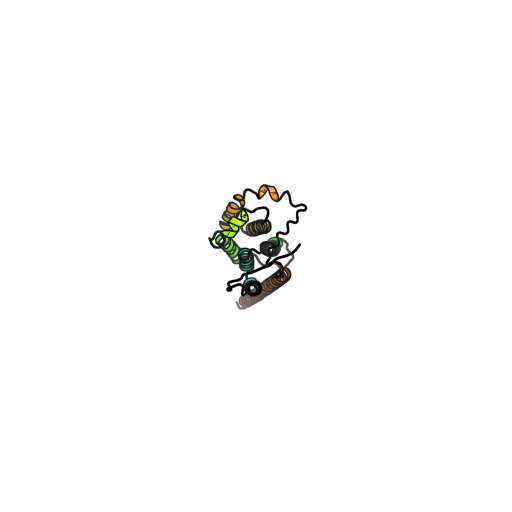5.575 1.031 13.429 1.00 87.75 196 ARG A O 1
ATOM 1608 N N . HIS A 1 197 ? -14.073 0.767 11.781 1.00 85.56 197 HIS A N 1
ATOM 1609 C CA . HIS A 1 197 ? -12.949 1.319 12.546 1.00 85.56 197 HIS A CA 1
ATOM 1610 C C . HIS A 1 197 ? -13.117 2.818 12.822 1.00 85.56 197 HIS A C 1
ATOM 1612 O O . HIS A 1 197 ? -12.841 3.266 13.939 1.00 85.56 197 HIS A O 1
ATOM 1618 N N . HIS A 1 198 ? -13.603 3.583 11.842 1.00 80.12 198 HIS A N 1
ATOM 1619 C CA . HIS A 1 198 ? -13.869 5.012 11.974 1.00 80.12 198 HIS A CA 1
ATOM 1620 C C . HIS A 1 198 ? -14.922 5.297 13.055 1.00 80.12 198 HIS A C 1
ATOM 1622 O O . HIS A 1 198 ? -14.628 6.024 14.008 1.00 80.12 198 HIS A O 1
ATOM 1628 N N . GLN A 1 199 ? -16.078 4.628 12.988 1.00 82.50 199 GLN A N 1
ATOM 1629 C CA . GLN A 1 199 ? -17.158 4.730 13.979 1.00 82.50 199 GLN A CA 1
ATOM 1630 C C . GLN A 1 199 ? -16.693 4.340 15.388 1.00 82.50 199 GLN A C 1
ATOM 1632 O O . GLN A 1 199 ? -16.985 5.033 16.364 1.00 82.50 199 GLN A O 1
ATOM 1637 N N . THR A 1 200 ? -15.907 3.263 15.505 1.00 85.00 200 THR A N 1
ATOM 1638 C CA . THR A 1 200 ? -15.333 2.836 16.793 1.00 85.00 200 THR A CA 1
ATOM 1639 C C . THR A 1 200 ? -14.444 3.937 17.379 1.00 85.00 200 THR A C 1
ATOM 1641 O O . THR A 1 200 ? -14.602 4.311 18.540 1.00 85.00 200 THR A O 1
ATOM 1644 N N . LYS A 1 201 ? -13.559 4.524 16.562 1.00 80.19 201 LYS A N 1
ATOM 1645 C CA . LYS A 1 201 ? -12.638 5.598 16.969 1.00 80.19 201 LYS A CA 1
ATOM 1646 C C . LYS A 1 201 ? -13.369 6.898 17.332 1.00 80.19 201 LYS A C 1
ATOM 1648 O O . LYS A 1 201 ? -12.974 7.552 18.298 1.00 80.19 201 LYS A O 1
ATOM 1653 N N . GLN A 1 202 ? -14.433 7.264 16.609 1.00 79.31 202 GLN A N 1
ATOM 1654 C CA . GLN A 1 202 ? -15.321 8.382 16.966 1.00 79.31 202 GLN A CA 1
ATOM 1655 C C . GLN A 1 202 ? -15.996 8.137 18.326 1.00 79.31 202 GLN A C 1
ATOM 1657 O O . GLN A 1 202 ? -15.903 8.983 19.217 1.00 79.31 202 GLN A O 1
ATOM 1662 N N . SER A 1 203 ? -16.591 6.957 18.527 1.00 81.38 203 SER A N 1
ATOM 1663 C CA . SER A 1 203 ? -17.263 6.585 19.780 1.00 81.38 203 SER A CA 1
ATOM 1664 C C . SER A 1 203 ? -16.310 6.610 20.984 1.00 81.38 203 SER A C 1
ATOM 1666 O O . SER A 1 203 ? -16.587 7.278 21.982 1.00 81.38 203 SER A O 1
ATOM 1668 N N . SER A 1 204 ? -15.121 6.001 20.873 1.00 83.06 204 SER A N 1
ATOM 1669 C CA . SER A 1 204 ? -14.107 6.033 21.941 1.00 83.06 204 SER A CA 1
ATOM 1670 C C . SER A 1 204 ? -13.671 7.456 22.310 1.00 83.06 204 SER A C 1
ATOM 1672 O O . SER A 1 204 ? -13.425 7.746 23.483 1.00 83.06 204 SER A O 1
ATOM 1674 N N . ARG A 1 205 ? -13.597 8.371 21.334 1.00 79.31 205 ARG A N 1
ATOM 1675 C CA . ARG A 1 205 ? -13.279 9.787 21.580 1.00 79.31 205 ARG A CA 1
ATOM 1676 C C . ARG A 1 205 ? -14.406 10.519 22.292 1.00 79.31 205 ARG A C 1
ATOM 1678 O O . ARG A 1 205 ? -14.120 11.239 23.245 1.00 79.31 205 ARG A O 1
ATOM 1685 N N . ALA A 1 206 ? -15.654 10.316 21.872 1.00 80.44 206 ALA A N 1
ATOM 1686 C CA . ALA A 1 206 ? -16.819 10.901 22.529 1.00 80.44 206 ALA A CA 1
ATOM 1687 C C . ALA A 1 206 ? -16.892 10.478 24.008 1.00 80.44 206 ALA A C 1
ATOM 1689 O O . ALA A 1 206 ? -16.997 11.336 24.883 1.00 80.44 206 ALA A O 1
ATOM 1690 N N . VAL A 1 207 ? -16.710 9.183 24.297 1.00 83.81 207 VAL A N 1
ATOM 1691 C CA . VAL A 1 207 ? -16.624 8.656 25.672 1.00 83.81 207 VAL A CA 1
ATOM 1692 C C . VAL A 1 207 ? -15.478 9.315 26.451 1.00 83.81 207 VAL A C 1
ATOM 1694 O O . VAL A 1 207 ? -15.703 9.867 27.525 1.00 83.81 207 VAL A O 1
ATOM 1697 N N . THR A 1 208 ? -14.267 9.359 25.881 1.00 79.81 208 THR A N 1
ATOM 1698 C CA . THR A 1 208 ? -13.090 9.973 26.532 1.00 79.81 208 THR A CA 1
ATOM 1699 C C . THR A 1 208 ? -13.302 11.459 26.859 1.00 79.81 208 THR A C 1
ATOM 1701 O O . THR A 1 208 ? -12.806 11.950 27.875 1.00 79.81 208 THR A O 1
ATOM 1704 N N . LEU A 1 209 ? -14.012 12.201 26.002 1.00 80.69 209 LEU A N 1
ATOM 1705 C CA . LEU A 1 209 ? -14.334 13.612 26.229 1.00 80.69 209 LEU A CA 1
ATOM 1706 C C . LEU A 1 209 ? -15.362 13.784 27.353 1.00 80.69 209 LEU A C 1
ATOM 1708 O O . LEU A 1 209 ? -15.163 14.641 28.213 1.00 80.69 209 LEU A O 1
ATOM 1712 N N . LEU A 1 210 ? -16.399 12.943 27.400 1.00 81.25 210 LEU A N 1
ATOM 1713 C CA . LEU A 1 210 ? -17.390 12.949 28.481 1.00 81.25 210 LEU A CA 1
ATOM 1714 C C . LEU A 1 210 ? -16.745 12.631 29.838 1.00 81.25 210 LEU A C 1
ATOM 1716 O O . LEU A 1 210 ? -16.929 13.386 30.789 1.00 81.25 210 LEU A O 1
ATOM 1720 N N . GLU A 1 211 ? -15.903 11.597 29.924 1.00 79.19 211 GLU A N 1
ATOM 1721 C CA . GLU A 1 211 ? -15.179 11.268 31.162 1.00 79.19 211 GLU A CA 1
ATOM 1722 C C . GLU A 1 211 ? -14.230 12.386 31.630 1.00 79.19 211 GLU A C 1
ATOM 1724 O O . GLU A 1 211 ? -13.933 12.504 32.819 1.00 79.19 211 GLU A O 1
ATOM 1729 N N . LYS A 1 212 ? -13.665 13.174 30.707 1.00 76.50 212 LYS A N 1
ATOM 1730 C CA . LYS A 1 212 ? -12.841 14.346 31.053 1.00 76.50 212 LYS A CA 1
ATOM 1731 C C . LYS A 1 212 ? -13.704 15.529 31.496 1.00 76.50 212 LYS A C 1
ATOM 1733 O O . LYS A 1 212 ? -13.307 16.239 32.411 1.00 76.50 212 LYS A O 1
ATOM 1738 N N . GLY A 1 213 ? -14.883 15.705 30.897 1.00 71.31 213 GLY A N 1
ATOM 1739 C CA . GLY A 1 213 ? -15.866 16.706 31.312 1.00 71.31 213 GLY A CA 1
ATOM 1740 C C . GLY A 1 213 ? -16.380 16.475 32.735 1.00 71.31 213 GLY A C 1
ATOM 1741 O O . GLY A 1 213 ? -16.390 17.414 33.521 1.00 71.31 213 GLY A O 1
ATOM 1742 N N . VAL A 1 214 ? -16.719 15.228 33.086 1.00 71.00 214 VAL A N 1
ATOM 1743 C CA . VAL A 1 214 ? -17.162 14.856 34.446 1.00 71.00 214 VAL A CA 1
ATOM 1744 C C . VAL A 1 214 ? -16.073 15.151 35.482 1.00 71.00 214 VAL A C 1
ATOM 1746 O O . VAL A 1 214 ? -16.323 15.879 36.435 1.00 71.00 214 VAL A O 1
ATOM 1749 N N . ARG A 1 215 ? -14.828 14.710 35.243 1.00 67.50 215 ARG A N 1
ATOM 1750 C CA . ARG A 1 215 ? -13.695 14.967 36.156 1.00 67.50 215 ARG A CA 1
ATOM 1751 C C . ARG A 1 215 ? -13.423 16.454 36.421 1.00 67.50 215 ARG A C 1
ATOM 1753 O O . ARG A 1 215 ? -12.929 16.782 37.490 1.00 67.50 215 ARG A O 1
ATOM 1760 N N . ASN A 1 216 ? -13.750 17.339 35.478 1.00 61.91 216 ASN A N 1
ATOM 1761 C CA . ASN A 1 216 ? -13.591 18.789 35.632 1.00 61.91 216 ASN A CA 1
ATOM 1762 C C . ASN A 1 216 ? -14.764 19.473 36.369 1.00 61.91 216 ASN A C 1
ATOM 1764 O O . ASN A 1 216 ? -14.702 20.680 36.583 1.00 61.91 216 ASN A O 1
ATOM 1768 N N . LEU A 1 217 ? -15.834 18.743 36.706 1.00 60.84 217 LEU A N 1
ATOM 1769 C CA . LEU A 1 217 ? -16.966 19.230 37.510 1.00 60.84 217 LEU A CA 1
ATOM 1770 C C . LEU A 1 217 ? -16.872 18.792 38.981 1.00 60.84 217 LEU A C 1
ATOM 1772 O O . LEU A 1 217 ? -17.506 19.404 39.836 1.00 60.84 217 LEU A O 1
ATOM 1776 N N . ASP A 1 218 ? -16.067 17.766 39.269 1.00 56.09 218 ASP A N 1
ATOM 1777 C CA . ASP A 1 218 ? -15.842 17.213 40.611 1.00 56.09 218 ASP A CA 1
ATOM 1778 C C . ASP A 1 218 ? -14.654 17.882 41.355 1.00 56.09 218 ASP A C 1
ATOM 1780 O O . ASP A 1 218 ? -14.105 17.296 42.290 1.00 56.09 218 ASP A O 1
ATOM 1784 N N . THR A 1 219 ? -14.216 19.082 40.928 1.00 50.06 219 THR A N 1
ATOM 1785 C CA . THR A 1 219 ? -13.097 19.852 41.529 1.00 50.06 219 THR A CA 1
ATOM 1786 C C . THR A 1 219 ? -13.468 21.311 41.784 1.00 50.06 219 THR A C 1
ATOM 1788 O O . THR A 1 219 ? -13.054 21.828 42.845 1.00 50.06 219 THR A O 1
#

pLDDT: mean 72.14, std 20.65, range [28.05, 94.69]

Foldseek 3Di:
DDDDDDDDDDDDDDDDPDDPDPDPPPPPVVVVVLVVVQVVLLVCLLVQLLALLSNLLSCLLVVVLQLSLVSLVVLVCLVPCVPDPDDLAHDDDDPVNLVSLLVSLVVCVDPSVVVLLVVLQVPPVPVSSLSSLVSSLVNHDPDPSNVSSVVSNVPRPCPVPPVVPPDDDPPPPPDPSPVPDPSVVSVVSSVVSSRVVSVVVVVVVVVVVVVVVVVVVVD

Radius of gyration: 29.56 Å; chains: 1; bounding box: 34×91×111 Å

Sequence (219 aa):
MNEHRHDTKIKNPEKSVSAHASTHSLNFEDYYTVKESYKLFRCLYESWCHDPVATVALCLLTQNYSHACDLIRTLYPLFLKKNSPVHDGSLEVTVDFLTEIDKLVQLIESPIFTYLRLELLEVPHNQHLVQALYGLLMLLPQTEAFHTLRRRLDCVPSLHLHCARTTVAKTEVCNKHEKHINFDELLAHFLSVQERHHQTKQSSRAVTLLEKGVRNLDT

Secondary structure (DSSP, 8-state):
--------------------SSSSSHHHHHHHHHHHHHHHHHHHHHHHTTSHHHHHHHHHHTT-HHHHHHHHHHHHHHHHGGG-SS-S------HHHHHHHHHHHHHHHSGGGHHHHHHTTSTTTTHHHHHHHHHHHTTS-SSHHHHHHHHHHHT-TTGGGTTT--SS-------TTGGG--HHHHHHHHHHHHHHHHHHHHHHHHHHHHHHHHHTT--

Organism: Timema shepardi (NCBI:txid629360)